Protein AF-A0A4V3SCG6-F1 (afdb_monomer)

Structure (mmCIF, N/CA/C/O backbone):
data_AF-A0A4V3SCG6-F1
#
_entry.id   AF-A0A4V3SCG6-F1
#
loop_
_atom_site.group_PDB
_atom_site.id
_atom_site.type_symbol
_atom_site.label_atom_id
_atom_site.label_alt_id
_atom_site.label_comp_id
_atom_site.label_asym_id
_atom_site.label_entity_id
_atom_site.label_seq_id
_atom_site.pdbx_PDB_ins_code
_atom_site.Cartn_x
_atom_site.Cartn_y
_atom_site.Cartn_z
_atom_site.occupancy
_atom_site.B_iso_or_equiv
_atom_site.auth_seq_id
_atom_site.auth_comp_id
_atom_site.auth_asym_id
_atom_site.auth_atom_id
_atom_site.pdbx_PDB_model_num
ATOM 1 N N . MET A 1 1 ? 18.754 35.462 -24.400 1.00 42.78 1 MET A N 1
ATOM 2 C CA . MET A 1 1 ? 20.100 34.929 -24.721 1.00 42.78 1 MET A CA 1
ATOM 3 C C . MET A 1 1 ? 20.208 34.762 -26.231 1.00 42.78 1 MET A C 1
ATOM 5 O O . MET A 1 1 ? 19.370 34.086 -26.807 1.00 42.78 1 MET A O 1
ATOM 9 N N . LYS A 1 2 ? 21.139 35.466 -26.889 1.00 31.20 2 LYS A N 1
ATOM 10 C CA . LYS A 1 2 ? 21.210 35.567 -28.360 1.00 31.20 2 LYS A CA 1
ATOM 11 C C . LYS A 1 2 ? 21.810 34.295 -28.985 1.00 31.20 2 LYS A C 1
ATOM 13 O O . LYS A 1 2 ? 22.764 33.732 -28.456 1.00 31.20 2 LYS A O 1
ATOM 18 N N . ILE A 1 3 ? 21.271 33.905 -30.144 1.00 41.22 3 ILE A N 1
ATOM 19 C CA . ILE A 1 3 ? 21.657 32.780 -31.030 1.00 41.22 3 ILE A CA 1
ATOM 20 C C . ILE A 1 3 ? 23.177 32.670 -31.280 1.00 41.22 3 ILE A C 1
ATOM 22 O O . ILE A 1 3 ? 23.696 31.589 -31.547 1.00 41.22 3 ILE A O 1
ATOM 26 N N . THR A 1 4 ? 23.921 33.763 -31.126 1.00 42.47 4 THR A N 1
ATOM 27 C CA . THR A 1 4 ? 25.385 33.809 -31.231 1.00 42.47 4 THR A CA 1
ATOM 28 C C . THR A 1 4 ? 26.119 32.948 -30.198 1.00 42.47 4 THR A C 1
ATOM 30 O O . THR A 1 4 ? 27.220 32.489 -30.484 1.00 42.47 4 THR A O 1
ATOM 33 N N . HIS A 1 5 ? 25.520 32.663 -29.036 1.00 36.62 5 HIS A N 1
ATOM 34 C CA . HIS A 1 5 ? 26.148 31.816 -28.013 1.00 36.62 5 HIS A CA 1
ATOM 35 C C . HIS A 1 5 ? 26.192 30.329 -28.415 1.00 36.62 5 HIS A C 1
ATOM 37 O O . HIS A 1 5 ? 27.130 29.622 -28.062 1.00 36.62 5 HIS A O 1
ATOM 43 N N . TRP A 1 6 ? 25.227 29.872 -29.221 1.00 40.94 6 TRP A N 1
ATOM 44 C CA . TRP A 1 6 ? 25.147 28.484 -29.692 1.00 40.94 6 TRP A CA 1
ATOM 45 C C . TRP A 1 6 ? 26.120 28.178 -30.837 1.00 40.94 6 TRP A C 1
ATOM 47 O O . TRP A 1 6 ? 26.636 27.065 -30.911 1.00 40.94 6 TRP A O 1
ATOM 57 N N . LYS A 1 7 ? 26.438 29.169 -31.684 1.00 41.06 7 LYS A N 1
ATOM 58 C CA . LYS A 1 7 ? 27.457 29.031 -32.743 1.00 41.06 7 LYS A CA 1
ATOM 59 C C . LYS A 1 7 ? 28.835 28.685 -32.172 1.00 41.06 7 LYS A C 1
ATOM 61 O O . LYS A 1 7 ? 29.443 27.712 -32.594 1.00 41.06 7 LYS A O 1
ATOM 66 N N . ASN A 1 8 ? 29.261 29.400 -31.129 1.00 40.56 8 ASN A N 1
ATOM 67 C CA . ASN A 1 8 ? 30.556 29.165 -30.481 1.00 40.56 8 ASN A CA 1
ATOM 68 C C . ASN A 1 8 ? 30.671 27.794 -29.793 1.00 40.56 8 ASN A C 1
ATOM 70 O O . ASN A 1 8 ? 31.780 27.302 -29.599 1.00 40.56 8 ASN A O 1
ATOM 74 N N . ILE A 1 9 ? 29.549 27.182 -29.401 1.00 50.88 9 ILE A N 1
ATOM 75 C CA . ILE A 1 9 ? 29.527 25.828 -28.827 1.00 50.88 9 ILE A CA 1
ATOM 76 C C . ILE A 1 9 ? 29.612 24.782 -29.946 1.00 50.88 9 ILE A C 1
ATOM 78 O O . ILE A 1 9 ? 30.381 23.830 -29.834 1.00 50.88 9 ILE A O 1
ATOM 82 N N . ALA A 1 10 ? 28.881 24.983 -31.046 1.00 46.78 10 ALA A N 1
ATOM 83 C CA . ALA A 1 10 ? 28.912 24.097 -32.208 1.00 46.78 10 ALA A CA 1
ATOM 84 C C . ALA A 1 10 ? 30.297 24.053 -32.879 1.00 46.78 10 ALA A C 1
ATOM 86 O O . ALA A 1 10 ? 30.794 22.970 -33.185 1.00 46.78 10 ALA A O 1
ATOM 87 N N . ASP A 1 11 ? 30.956 25.205 -33.023 1.00 44.97 11 ASP A N 1
ATOM 88 C CA . ASP A 1 11 ? 32.293 25.292 -33.626 1.00 44.97 11 ASP A CA 1
ATOM 89 C C . ASP A 1 11 ? 33.367 24.612 -32.756 1.00 44.97 11 ASP A C 1
ATOM 91 O O . ASP A 1 11 ? 34.306 24.012 -33.278 1.00 44.97 11 ASP A O 1
ATOM 95 N N . LYS A 1 12 ? 33.198 24.616 -31.424 1.00 47.75 12 LYS A N 1
ATOM 96 C CA . LYS A 1 12 ? 34.072 23.879 -30.492 1.00 47.75 12 LYS A CA 1
ATOM 97 C C . LYS A 1 12 ? 33.872 22.362 -30.543 1.00 47.75 12 LYS A C 1
ATOM 99 O O . LYS A 1 12 ? 34.827 21.630 -30.300 1.00 47.75 12 LYS A O 1
ATOM 104 N N . LEU A 1 13 ? 32.664 21.889 -30.855 1.00 46.25 13 LEU A N 1
ATOM 105 C CA . LEU A 1 13 ? 32.342 20.459 -30.945 1.00 46.25 13 LEU A CA 1
ATOM 106 C C . LEU A 1 13 ? 32.781 19.836 -32.281 1.00 46.25 13 LEU A C 1
ATOM 108 O O . LEU A 1 13 ? 33.181 18.676 -32.308 1.00 46.25 13 LEU A O 1
ATOM 112 N N . LEU A 1 14 ? 32.764 20.604 -33.377 1.00 43.88 14 LEU A N 1
ATOM 113 C CA . LEU A 1 14 ? 33.157 20.136 -34.716 1.00 43.88 14 LEU A CA 1
ATOM 114 C C . LEU A 1 14 ? 34.665 19.861 -34.868 1.00 43.88 14 LEU A C 1
ATOM 116 O O . LEU A 1 14 ? 35.051 19.057 -35.712 1.00 43.88 14 LEU A O 1
ATOM 120 N N . PHE A 1 15 ? 35.520 20.491 -34.058 1.00 43.00 15 PHE A N 1
ATOM 121 C CA . PHE A 1 15 ? 36.981 20.362 -34.166 1.00 43.00 15 PHE A CA 1
ATOM 122 C C . PHE A 1 15 ? 37.599 19.229 -33.327 1.00 43.00 15 PHE A C 1
ATOM 124 O O . PHE A 1 15 ? 38.814 19.047 -33.364 1.00 43.00 15 PHE A O 1
ATOM 131 N N . GLN A 1 16 ? 36.799 18.457 -32.581 1.00 40.38 16 GLN A N 1
ATOM 132 C CA . GLN A 1 16 ? 37.313 17.440 -31.650 1.00 40.38 16 GLN A CA 1
ATOM 133 C C . GLN A 1 16 ? 37.290 15.989 -32.166 1.00 40.38 16 GLN A C 1
ATOM 135 O O . GLN A 1 16 ? 37.729 15.101 -31.441 1.00 40.38 16 GLN A O 1
ATOM 140 N N . SER A 1 17 ? 36.846 15.712 -33.399 1.00 36.00 17 SER A N 1
ATOM 141 C CA . SER A 1 17 ? 36.874 14.350 -33.963 1.00 36.00 17 SER A CA 1
ATOM 142 C C . SER A 1 17 ? 37.884 14.223 -35.117 1.00 36.00 17 SER A C 1
ATOM 144 O O . SER A 1 17 ? 37.616 14.727 -36.213 1.00 36.00 17 SER A O 1
ATOM 146 N N . PRO A 1 18 ? 39.034 13.546 -34.935 1.00 34.66 18 PRO A N 1
ATOM 147 C CA . PRO A 1 18 ? 39.948 13.251 -36.029 1.00 34.66 18 PRO A CA 1
ATOM 148 C C . PRO A 1 18 ? 39.382 12.113 -36.881 1.00 34.66 18 PRO A C 1
ATOM 150 O O . PRO A 1 18 ? 39.170 11.003 -36.400 1.00 34.66 18 PRO A O 1
ATOM 153 N N . GLY A 1 19 ? 39.183 12.397 -38.165 1.00 41.16 19 GLY A N 1
ATOM 154 C CA . GLY A 1 19 ? 38.762 11.422 -39.165 1.00 41.16 19 GLY A CA 1
ATOM 155 C C . GLY A 1 19 ? 37.254 11.426 -39.364 1.00 41.16 19 GLY A C 1
ATOM 156 O O . GLY A 1 19 ? 36.514 11.047 -38.470 1.00 41.16 19 GLY A O 1
ATOM 157 N N . HIS A 1 20 ? 36.826 11.895 -40.536 1.00 40.59 20 HIS A N 1
ATOM 158 C CA . HIS A 1 20 ? 35.766 11.359 -41.404 1.00 40.59 20 HIS A CA 1
ATOM 159 C C . HIS A 1 20 ? 35.333 12.492 -42.349 1.00 40.59 20 HIS A C 1
ATOM 161 O O . HIS A 1 20 ? 34.666 13.448 -41.960 1.00 40.59 20 HIS A O 1
ATOM 167 N N . ARG A 1 21 ? 35.780 12.411 -43.612 1.00 33.66 21 ARG A N 1
ATOM 168 C CA . ARG A 1 21 ? 35.408 13.349 -44.681 1.00 33.66 21 ARG A CA 1
ATOM 169 C C . ARG A 1 21 ? 33.895 13.282 -44.910 1.00 33.66 21 ARG A C 1
ATOM 171 O O . ARG A 1 21 ? 33.375 12.235 -45.285 1.00 33.66 21 ARG A O 1
ATOM 178 N N . ALA A 1 22 ? 33.212 14.405 -44.711 1.00 36.59 22 ALA A N 1
ATOM 179 C CA . ALA A 1 22 ? 31.801 14.559 -45.033 1.00 36.59 22 ALA A CA 1
ATOM 180 C C . ALA A 1 22 ? 31.580 14.474 -46.553 1.00 36.59 22 ALA A C 1
ATOM 182 O O . ALA A 1 22 ? 32.209 15.197 -47.327 1.00 36.59 22 ALA A O 1
ATOM 183 N N . TRP A 1 23 ? 30.661 13.604 -46.974 1.00 31.17 23 TRP A N 1
ATOM 184 C CA . TRP A 1 23 ? 30.076 13.633 -48.312 1.00 31.17 23 TRP A CA 1
ATOM 185 C C . TRP A 1 23 ? 29.238 14.910 -48.450 1.00 31.17 23 TRP A C 1
ATOM 187 O O . TRP A 1 23 ? 28.151 15.024 -47.884 1.00 31.17 23 TRP A O 1
ATOM 197 N N . LEU A 1 24 ? 29.763 15.889 -49.184 1.00 33.62 24 LEU A N 1
ATOM 198 C CA . LEU A 1 24 ? 29.051 17.110 -49.547 1.00 33.62 24 LEU A CA 1
ATOM 199 C C . LEU A 1 24 ? 28.049 16.786 -50.662 1.00 33.62 24 LEU A C 1
ATOM 201 O O . LEU A 1 24 ? 28.405 16.794 -51.837 1.00 33.62 24 LEU A O 1
ATOM 205 N N . SER A 1 25 ? 26.795 16.506 -50.300 1.00 31.38 25 SER A N 1
ATOM 206 C CA . SER A 1 25 ? 25.685 16.607 -51.252 1.00 31.38 25 SER A CA 1
ATOM 207 C C . SER A 1 25 ? 25.005 17.967 -51.103 1.00 31.38 25 SER A C 1
ATOM 209 O O . SER A 1 25 ? 24.716 18.454 -50.010 1.00 31.38 25 SER A O 1
ATOM 211 N N . ASN A 1 26 ? 24.854 18.614 -52.248 1.00 40.59 26 ASN A N 1
ATOM 212 C CA . ASN A 1 26 ? 24.519 20.010 -52.436 1.00 40.59 26 ASN A CA 1
ATOM 213 C C . ASN A 1 26 ? 23.014 20.237 -52.214 1.00 40.59 26 ASN A C 1
ATOM 215 O O . ASN A 1 26 ? 22.231 19.948 -53.110 1.00 40.59 26 ASN A O 1
ATOM 219 N N . THR A 1 27 ? 22.586 20.758 -51.059 1.00 35.59 27 THR A N 1
ATOM 220 C CA . THR A 1 27 ? 21.260 21.390 -50.922 1.00 35.59 27 THR A CA 1
ATOM 221 C C . THR A 1 27 ? 21.274 22.543 -49.918 1.00 35.59 27 THR A C 1
ATOM 223 O O . THR A 1 27 ? 21.941 22.519 -48.886 1.00 35.59 27 THR A O 1
ATOM 226 N N . ARG A 1 28 ? 20.545 23.598 -50.294 1.00 40.84 28 ARG A N 1
ATOM 227 C CA . ARG A 1 28 ? 20.356 24.863 -49.579 1.00 40.84 28 ARG A CA 1
ATOM 228 C C . ARG A 1 28 ? 19.917 24.644 -48.125 1.00 40.84 28 ARG A C 1
ATOM 230 O O . ARG A 1 28 ? 19.065 23.804 -47.860 1.00 40.84 28 ARG A O 1
ATOM 237 N N . ASN A 1 29 ? 20.408 25.527 -47.252 1.00 37.78 29 ASN A N 1
ATOM 238 C CA . ASN A 1 29 ? 20.045 25.739 -45.841 1.00 37.78 29 ASN A CA 1
ATOM 239 C C . ASN A 1 29 ? 20.910 24.965 -44.831 1.00 37.78 29 ASN A C 1
ATOM 241 O O . ASN A 1 29 ? 20.660 23.808 -44.510 1.00 37.78 29 ASN A O 1
ATOM 245 N N . GLY A 1 30 ? 21.876 25.669 -44.225 1.00 41.50 30 GLY A N 1
ATOM 246 C CA . GLY A 1 30 ? 22.737 25.211 -43.119 1.00 41.50 30 GLY A CA 1
ATOM 247 C C . GLY A 1 30 ? 22.022 24.871 -41.797 1.00 41.50 30 GLY A C 1
ATOM 248 O O . GLY A 1 30 ? 22.640 24.911 -40.740 1.00 41.50 30 GLY A O 1
ATOM 249 N N . VAL A 1 31 ? 20.732 24.534 -41.848 1.00 44.16 31 VAL A N 1
ATOM 250 C CA . VAL A 1 31 ? 19.913 24.038 -40.730 1.00 44.16 31 VAL A CA 1
ATOM 251 C C . VAL A 1 31 ? 19.930 22.496 -40.680 1.00 44.16 31 VAL A C 1
ATOM 253 O O . VAL A 1 31 ? 19.769 21.904 -39.614 1.00 44.16 31 VAL A O 1
ATOM 256 N N . THR A 1 32 ? 20.213 21.827 -41.803 1.00 41.19 32 THR A N 1
ATOM 257 C CA . THR A 1 32 ? 20.157 20.355 -41.929 1.00 41.19 32 THR A CA 1
ATOM 258 C C . THR A 1 32 ? 21.410 19.638 -41.397 1.00 41.19 32 THR A C 1
ATOM 260 O O . THR A 1 32 ? 21.345 18.489 -40.973 1.00 41.19 32 THR A O 1
ATOM 263 N N . VAL A 1 33 ? 22.573 20.302 -41.369 1.00 45.28 33 VAL A N 1
ATOM 264 C CA . VAL A 1 33 ? 23.840 19.665 -40.946 1.00 45.28 33 VAL A CA 1
ATOM 265 C C . VAL A 1 33 ? 23.962 19.605 -39.418 1.00 45.28 33 VAL A C 1
ATOM 267 O O . VAL A 1 33 ? 24.342 18.570 -38.871 1.00 45.28 33 VAL A O 1
ATOM 270 N N . LEU A 1 34 ? 23.554 20.669 -38.717 1.00 41.88 34 LEU A N 1
ATOM 271 C CA . LEU A 1 34 ? 23.581 20.752 -37.249 1.00 41.88 34 LEU A CA 1
ATOM 272 C C . LEU A 1 34 ? 22.640 19.742 -36.577 1.00 41.88 34 LEU A C 1
ATOM 274 O O . LEU A 1 34 ? 22.974 19.198 -35.529 1.00 41.88 34 LEU A O 1
ATOM 278 N N . THR A 1 35 ? 21.499 19.440 -37.197 1.00 47.28 35 THR A N 1
ATOM 279 C CA . THR A 1 35 ? 20.567 18.420 -36.701 1.00 47.28 35 THR A CA 1
ATOM 280 C C . THR A 1 35 ? 21.149 17.012 -36.824 1.00 47.28 35 THR A C 1
ATOM 282 O O . THR A 1 35 ? 21.017 16.238 -35.884 1.00 47.28 35 THR A O 1
ATOM 285 N N . SER A 1 36 ? 21.867 16.696 -37.909 1.00 47.22 36 SER A N 1
ATOM 286 C CA . SER A 1 36 ? 22.427 15.353 -38.147 1.00 47.22 36 SER A CA 1
ATOM 287 C C . SER A 1 36 ? 23.600 14.967 -37.229 1.00 47.22 36 SER A C 1
ATOM 289 O O . SER A 1 36 ? 23.664 13.826 -36.774 1.00 47.22 36 SER A O 1
ATOM 291 N N . VAL A 1 37 ? 24.507 15.900 -36.912 1.00 51.28 37 VAL A N 1
ATOM 292 C CA . VAL A 1 37 ? 25.695 15.634 -36.070 1.00 51.28 37 VAL A CA 1
ATOM 293 C C . VAL A 1 37 ? 25.318 15.542 -34.592 1.00 51.28 37 VAL A C 1
ATOM 295 O O . VAL A 1 37 ? 25.793 14.652 -33.890 1.00 51.28 37 VAL A O 1
ATOM 298 N N . VAL A 1 38 ? 24.407 16.407 -34.131 1.00 51.47 38 VAL A N 1
ATOM 299 C CA . VAL A 1 38 ? 23.846 16.329 -32.777 1.00 51.47 38 VAL A CA 1
ATOM 300 C C . VAL A 1 38 ? 23.065 15.021 -32.621 1.00 51.47 38 VAL A C 1
ATOM 302 O O . VAL A 1 38 ? 23.336 14.274 -31.687 1.00 51.47 38 VAL A O 1
ATOM 305 N N . PHE A 1 39 ? 22.197 14.653 -33.572 1.00 49.59 39 PHE A N 1
ATOM 306 C CA . PHE A 1 39 ? 21.496 13.363 -33.508 1.00 49.59 39 PHE A CA 1
ATOM 307 C C . PHE A 1 39 ? 22.448 12.164 -33.457 1.00 49.59 39 PHE A C 1
ATOM 309 O O . PHE A 1 39 ? 22.188 11.244 -32.691 1.00 49.59 39 PHE A O 1
ATOM 316 N N . ARG A 1 40 ? 23.551 12.160 -34.221 1.00 48.09 40 ARG A N 1
ATOM 317 C CA . ARG A 1 40 ? 24.511 11.040 -34.220 1.00 48.09 40 ARG A CA 1
ATOM 318 C C . ARG A 1 40 ? 25.333 10.949 -32.938 1.00 48.09 40 ARG A C 1
ATOM 320 O O . ARG A 1 40 ? 25.451 9.864 -32.388 1.00 48.09 40 ARG A O 1
ATOM 327 N N . TYR A 1 41 ? 25.830 12.072 -32.418 1.00 51.34 41 TYR A N 1
ATOM 328 C CA . TYR A 1 41 ? 26.578 12.088 -31.156 1.00 51.34 41 TYR A CA 1
ATOM 329 C C . TYR A 1 41 ? 25.710 11.657 -29.964 1.00 51.34 41 TYR A C 1
ATOM 331 O O . TYR A 1 41 ? 26.159 10.895 -29.108 1.00 51.34 41 TYR A O 1
ATOM 339 N N . PHE A 1 42 ? 24.449 12.104 -29.926 1.00 50.47 42 PHE A N 1
ATOM 340 C CA . PHE A 1 42 ? 23.494 11.641 -28.921 1.00 50.47 42 PHE A CA 1
ATOM 341 C C . PHE A 1 42 ? 23.105 10.175 -29.155 1.00 50.47 42 PHE A C 1
ATOM 343 O O . PHE A 1 42 ? 23.128 9.415 -28.197 1.00 50.47 42 PHE A O 1
ATOM 350 N N . SER A 1 43 ? 22.862 9.745 -30.399 1.00 56.78 43 SER A N 1
ATOM 351 C CA . SER A 1 43 ? 22.546 8.349 -30.749 1.00 56.78 43 SER A CA 1
ATOM 352 C C . SER A 1 43 ? 23.639 7.378 -30.296 1.00 56.78 43 SER A C 1
ATOM 354 O O . SER A 1 43 ? 23.335 6.415 -29.598 1.00 56.78 43 SER A O 1
ATOM 356 N N . ASP A 1 44 ? 24.908 7.647 -30.611 1.00 55.22 44 ASP A N 1
ATOM 357 C CA . ASP A 1 44 ? 26.012 6.729 -30.301 1.00 55.22 44 ASP A CA 1
ATOM 358 C C . ASP A 1 44 ? 26.269 6.609 -28.790 1.00 55.22 44 ASP A C 1
ATOM 360 O O . ASP A 1 44 ? 26.583 5.523 -28.306 1.00 55.22 44 ASP A O 1
ATOM 364 N N . LYS A 1 45 ? 26.073 7.686 -28.014 1.00 57.44 45 LYS A N 1
ATOM 365 C CA . LYS A 1 45 ? 26.169 7.632 -26.543 1.00 57.44 45 LYS A CA 1
ATOM 366 C C . LYS A 1 45 ? 24.920 7.067 -25.862 1.00 57.44 45 LYS A C 1
ATOM 368 O O . LYS A 1 45 ? 25.049 6.447 -24.814 1.00 57.44 45 LYS A O 1
ATOM 373 N N . THR A 1 46 ? 23.727 7.236 -26.436 1.00 62.38 46 THR A N 1
ATOM 374 C CA . THR A 1 46 ? 22.480 6.658 -25.887 1.00 62.38 46 THR A CA 1
ATOM 375 C C . THR A 1 46 ? 22.322 5.160 -26.140 1.00 62.38 46 THR A C 1
ATOM 377 O O . THR A 1 46 ? 21.470 4.534 -25.518 1.00 62.38 46 THR A O 1
ATOM 380 N N . MET A 1 47 ? 23.123 4.585 -27.042 1.00 69.75 47 MET A N 1
ATOM 381 C CA . MET A 1 47 ? 23.080 3.161 -27.395 1.00 69.75 47 MET A CA 1
ATOM 382 C C . MET A 1 47 ? 24.153 2.329 -26.674 1.00 69.75 47 MET A C 1
ATOM 384 O O . MET A 1 47 ? 24.239 1.123 -26.897 1.00 69.75 47 MET A O 1
ATOM 388 N N . MET A 1 48 ? 24.971 2.952 -25.817 1.00 84.69 48 MET A N 1
ATOM 389 C CA . MET A 1 48 ? 25.920 2.240 -24.959 1.00 84.69 48 MET A CA 1
ATOM 390 C C . MET A 1 48 ? 25.166 1.468 -23.874 1.00 84.69 48 MET A C 1
ATOM 392 O O . MET A 1 48 ? 24.212 1.978 -23.286 1.00 84.69 48 MET A O 1
ATOM 396 N N . ASP A 1 49 ? 25.600 0.239 -23.594 1.00 90.62 49 ASP A N 1
ATOM 397 C CA . ASP A 1 49 ? 25.108 -0.489 -22.426 1.00 90.62 49 ASP A CA 1
ATOM 398 C C . ASP A 1 49 ? 25.702 0.081 -21.126 1.00 90.62 49 ASP A C 1
ATOM 400 O O . ASP A 1 49 ? 26.655 0.866 -21.137 1.00 90.62 49 ASP A O 1
ATOM 404 N N . LEU A 1 50 ? 25.138 -0.342 -19.992 1.00 91.25 50 LEU A N 1
ATOM 405 C CA . LEU A 1 50 ? 25.549 0.148 -18.679 1.00 91.25 50 LEU A CA 1
ATOM 406 C C . LEU A 1 50 ? 27.024 -0.150 -18.370 1.00 91.25 50 LEU A C 1
ATOM 408 O O . LEU A 1 50 ? 27.685 0.669 -17.744 1.00 91.25 50 LEU A O 1
ATOM 412 N N . ALA A 1 51 ? 27.550 -1.292 -18.820 1.00 94.12 51 ALA A N 1
ATOM 413 C CA . ALA A 1 51 ? 28.929 -1.689 -18.549 1.00 94.12 51 ALA A CA 1
ATOM 414 C C . ALA A 1 51 ? 29.938 -0.751 -19.225 1.00 94.12 51 ALA A C 1
ATOM 416 O O . ALA A 1 51 ? 30.987 -0.466 -18.651 1.00 94.12 51 ALA A O 1
ATOM 417 N N . HIS A 1 52 ? 29.614 -0.255 -20.420 1.00 92.81 52 HIS A N 1
ATOM 418 C CA . HIS A 1 52 ? 30.441 0.717 -21.129 1.00 92.81 52 HIS A CA 1
ATOM 419 C C . HIS A 1 52 ? 30.188 2.153 -20.660 1.00 92.81 52 HIS A C 1
ATOM 421 O O . HIS A 1 52 ? 31.134 2.935 -20.574 1.00 92.81 52 HIS A O 1
ATOM 427 N N . SER A 1 53 ? 28.932 2.523 -20.377 1.00 93.56 53 SER A N 1
ATOM 428 C CA . SER A 1 53 ? 28.589 3.898 -19.999 1.00 93.56 53 SER A CA 1
ATOM 429 C C . SER A 1 53 ? 28.970 4.241 -18.558 1.00 93.56 53 SER A C 1
ATOM 431 O O . SER A 1 53 ? 29.355 5.377 -18.292 1.00 93.56 53 SER A O 1
ATOM 433 N N . ASP A 1 54 ? 28.822 3.283 -17.638 1.00 95.38 54 ASP A N 1
ATOM 434 C CA . ASP A 1 54 ? 29.065 3.434 -16.199 1.00 95.38 54 ASP A CA 1
ATOM 435 C C . ASP A 1 54 ? 29.540 2.092 -15.582 1.00 95.38 54 ASP A C 1
ATOM 437 O O . ASP A 1 54 ? 28.764 1.354 -14.956 1.00 95.38 54 ASP A O 1
ATOM 441 N N . PRO A 1 55 ? 30.821 1.724 -15.788 1.00 96.31 55 PRO A N 1
ATOM 442 C CA . PRO A 1 55 ? 31.375 0.463 -15.293 1.00 96.31 55 PRO A CA 1
ATOM 443 C C . PRO A 1 55 ? 31.380 0.362 -13.761 1.00 96.31 55 PRO A C 1
ATOM 445 O O . PRO A 1 55 ? 31.280 -0.745 -13.227 1.00 96.31 55 PRO A O 1
ATOM 448 N N . GLU A 1 56 ? 31.469 1.488 -13.045 1.00 98.19 56 GLU A N 1
ATOM 449 C CA . GLU A 1 56 ? 31.411 1.518 -11.579 1.00 98.19 56 GLU A CA 1
ATOM 450 C C . GLU A 1 56 ? 30.020 1.100 -11.087 1.00 98.19 56 GLU A C 1
ATOM 452 O O . GLU A 1 56 ? 29.897 0.208 -10.240 1.00 98.19 56 GLU A O 1
ATOM 457 N N . LEU A 1 57 ? 28.960 1.661 -11.677 1.00 97.06 57 LEU A N 1
ATOM 458 C CA . LEU A 1 57 ? 27.589 1.257 -11.377 1.00 97.06 57 LEU A CA 1
ATOM 459 C C . LEU A 1 57 ? 27.326 -0.200 -11.776 1.00 97.06 57 LEU A C 1
ATOM 461 O O . LEU A 1 57 ? 26.703 -0.945 -11.015 1.00 97.06 57 LEU A O 1
ATOM 465 N N . MET A 1 58 ? 27.844 -0.649 -12.924 1.00 97.50 58 MET A N 1
ATOM 466 C CA . MET A 1 58 ? 27.717 -2.049 -13.336 1.00 97.50 58 MET A CA 1
ATOM 467 C C . MET A 1 58 ? 28.380 -3.008 -12.331 1.00 97.50 58 MET A C 1
ATOM 469 O O . MET A 1 58 ? 27.814 -4.059 -12.010 1.00 97.50 58 MET A O 1
ATOM 473 N N . ALA A 1 59 ? 29.545 -2.644 -11.785 1.00 98.38 59 ALA A N 1
ATOM 474 C CA . ALA A 1 59 ? 30.219 -3.425 -10.750 1.00 98.38 59 ALA A CA 1
ATOM 475 C C . ALA A 1 59 ? 29.367 -3.538 -9.472 1.00 98.38 59 ALA A C 1
ATOM 477 O O . ALA A 1 59 ? 29.241 -4.633 -8.915 1.00 98.38 59 ALA A O 1
ATOM 478 N N . LEU A 1 60 ? 28.705 -2.453 -9.052 1.00 98.62 60 LEU A N 1
ATOM 479 C CA . LEU A 1 60 ? 27.763 -2.475 -7.927 1.00 98.62 60 LEU A CA 1
ATOM 480 C C . LEU A 1 60 ? 26.538 -3.359 -8.212 1.00 98.62 60 LEU A C 1
ATOM 482 O O . LEU A 1 60 ? 26.138 -4.144 -7.351 1.00 98.62 60 LEU A O 1
ATOM 486 N N . CYS A 1 61 ? 25.973 -3.306 -9.423 1.00 97.44 61 CYS A N 1
ATOM 487 C CA . CYS A 1 61 ? 24.877 -4.196 -9.821 1.00 97.44 61 CYS A CA 1
ATOM 488 C C . CYS A 1 61 ? 25.282 -5.677 -9.744 1.00 97.44 61 CYS A C 1
ATOM 490 O O . CYS A 1 61 ? 24.503 -6.517 -9.282 1.00 97.44 61 CYS A O 1
ATOM 492 N N . HIS A 1 62 ? 26.503 -6.013 -10.168 1.00 98.19 62 HIS A N 1
ATOM 493 C CA . HIS A 1 62 ? 27.037 -7.367 -10.038 1.00 98.19 62 HIS A CA 1
ATOM 494 C C . HIS A 1 62 ? 27.236 -7.778 -8.577 1.00 98.19 62 HIS A C 1
ATOM 496 O O . HIS A 1 62 ? 26.867 -8.899 -8.217 1.00 98.19 62 HIS A O 1
ATOM 502 N N . ALA A 1 63 ? 27.777 -6.889 -7.743 1.00 98.62 63 ALA A N 1
ATOM 503 C CA . ALA A 1 63 ? 27.973 -7.144 -6.321 1.00 98.62 63 ALA A CA 1
ATOM 504 C C . ALA A 1 63 ? 26.640 -7.408 -5.600 1.00 98.62 63 ALA A C 1
ATOM 506 O O . ALA A 1 63 ? 26.525 -8.410 -4.894 1.00 98.62 63 ALA A O 1
ATOM 507 N N . GLU A 1 64 ? 25.604 -6.596 -5.844 1.00 98.56 64 GLU A N 1
ATOM 508 C CA . GLU A 1 64 ? 24.276 -6.802 -5.245 1.00 98.56 64 GLU A CA 1
ATOM 509 C C . GLU A 1 64 ? 23.631 -8.111 -5.714 1.00 98.56 64 GLU A C 1
ATOM 511 O O . GLU A 1 64 ? 23.083 -8.865 -4.909 1.00 98.56 64 GLU A O 1
ATOM 516 N N . LYS A 1 65 ? 23.764 -8.456 -7.001 1.00 97.88 65 LYS A N 1
ATOM 517 C CA . LYS A 1 65 ? 23.290 -9.751 -7.510 1.00 97.88 65 LYS A CA 1
ATOM 518 C C . LYS A 1 65 ? 23.972 -10.926 -6.801 1.00 97.88 65 LYS A C 1
ATOM 520 O O . LYS A 1 65 ? 23.317 -11.920 -6.499 1.00 97.88 65 LYS A O 1
ATOM 525 N N . GLN A 1 66 ? 25.279 -10.837 -6.544 1.00 98.44 66 GLN A N 1
ATOM 526 C CA . GLN A 1 66 ? 26.009 -11.875 -5.809 1.00 98.44 66 GLN A CA 1
ATOM 527 C C . GLN A 1 66 ? 25.606 -11.932 -4.334 1.00 98.44 66 GLN A C 1
ATOM 529 O O . GLN A 1 66 ? 25.492 -13.031 -3.795 1.00 98.44 66 GLN A O 1
ATOM 534 N N . ARG A 1 67 ? 25.356 -10.780 -3.699 1.00 98.50 67 ARG A N 1
ATOM 535 C CA . ARG A 1 67 ? 24.858 -10.700 -2.320 1.00 98.50 67 ARG A CA 1
ATOM 536 C C . ARG A 1 67 ? 23.532 -11.452 -2.179 1.00 98.50 67 ARG A C 1
ATOM 538 O O . ARG A 1 67 ? 23.440 -12.340 -1.340 1.00 98.50 67 ARG A O 1
ATOM 545 N N . GLN A 1 68 ? 22.569 -11.166 -3.056 1.00 98.12 68 GLN A N 1
ATOM 546 C CA . GLN A 1 68 ? 21.267 -11.844 -3.089 1.00 98.12 68 GLN A CA 1
ATOM 547 C C . GLN A 1 68 ? 21.391 -13.344 -3.379 1.00 98.12 68 GLN A C 1
ATOM 549 O O . GLN A 1 68 ? 20.710 -14.149 -2.760 1.00 98.12 68 GLN A O 1
ATOM 554 N N . PHE A 1 69 ? 22.272 -13.739 -4.304 1.00 97.19 69 PHE A N 1
ATOM 555 C CA . PHE A 1 69 ? 22.456 -15.150 -4.664 1.00 97.19 69 PHE A CA 1
ATOM 556 C C . PHE A 1 69 ? 23.035 -15.999 -3.521 1.00 97.19 69 PHE A C 1
ATOM 558 O O . PHE A 1 69 ? 22.780 -17.197 -3.455 1.00 97.19 69 PHE A O 1
ATOM 565 N N . ARG A 1 70 ? 23.846 -15.397 -2.644 1.00 97.50 70 ARG A N 1
ATOM 566 C CA . ARG A 1 70 ? 24.542 -16.100 -1.553 1.00 97.50 70 ARG A CA 1
ATOM 567 C C . ARG A 1 70 ? 23.865 -15.930 -0.190 1.00 97.50 70 ARG A C 1
ATOM 569 O O . ARG A 1 70 ? 24.287 -16.576 0.765 1.00 97.50 70 ARG A O 1
ATOM 576 N N . GLY A 1 71 ? 22.886 -15.033 -0.082 1.00 97.06 71 GLY A N 1
ATOM 577 C CA . GLY A 1 71 ? 22.205 -14.689 1.162 1.00 97.06 71 GLY A CA 1
ATOM 578 C C . GLY A 1 71 ? 20.928 -15.496 1.389 1.00 97.06 71 GLY A C 1
ATOM 579 O O . GLY A 1 71 ? 20.228 -15.853 0.446 1.00 97.06 71 GLY A O 1
ATOM 580 N N . LEU A 1 72 ? 20.605 -15.743 2.660 1.00 97.81 72 LEU A N 1
ATOM 581 C CA . LEU A 1 72 ? 19.278 -16.199 3.075 1.00 97.81 72 LEU A CA 1
ATOM 582 C C . LEU A 1 72 ? 18.420 -14.972 3.402 1.00 97.81 72 LEU A C 1
ATOM 584 O O . LEU A 1 72 ? 18.549 -14.384 4.477 1.00 97.81 72 LEU A O 1
ATOM 58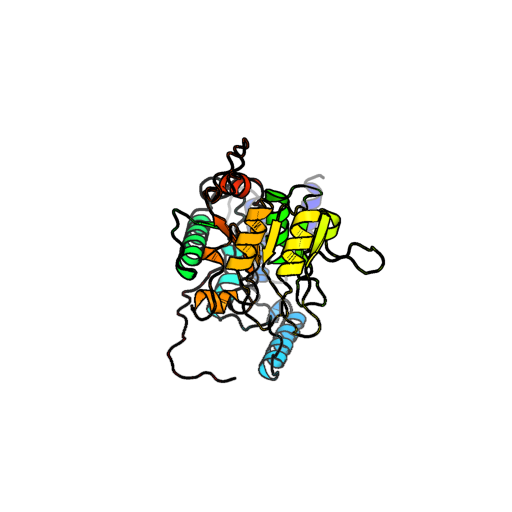8 N N . GLU A 1 73 ? 17.563 -14.571 2.465 1.00 97.31 73 GLU A N 1
ATOM 589 C CA . GLU A 1 73 ? 16.717 -13.382 2.613 1.00 97.31 73 GLU A CA 1
ATOM 590 C C . GLU A 1 73 ? 15.461 -13.683 3.438 1.00 97.31 73 GLU A C 1
ATOM 592 O O . GLU A 1 73 ? 14.450 -14.155 2.924 1.00 97.31 73 GLU A O 1
ATOM 597 N N . LEU A 1 74 ? 15.526 -13.391 4.740 1.00 97.94 74 LEU A N 1
ATOM 598 C CA . LEU A 1 74 ? 14.436 -13.633 5.700 1.00 97.94 74 LEU A CA 1
ATOM 599 C C . LEU A 1 74 ? 13.623 -12.371 6.040 1.00 97.94 74 LEU A C 1
ATOM 601 O O . LEU A 1 74 ? 12.800 -12.374 6.959 1.00 97.94 74 LEU A O 1
ATOM 605 N N . ILE A 1 75 ? 13.835 -11.272 5.313 1.00 98.31 75 ILE A N 1
ATOM 606 C CA . ILE A 1 75 ? 13.068 -10.037 5.491 1.00 98.31 75 ILE A CA 1
ATOM 607 C C . ILE A 1 75 ? 11.678 -10.227 4.869 1.00 98.31 75 ILE A C 1
ATOM 609 O O . ILE A 1 75 ? 11.524 -10.261 3.653 1.00 98.31 75 ILE A O 1
ATOM 613 N N . ALA A 1 76 ? 10.634 -10.283 5.703 1.00 97.62 76 ALA A N 1
ATOM 614 C CA . ALA A 1 76 ? 9.260 -10.611 5.290 1.00 97.62 76 ALA A CA 1
ATOM 615 C C . ALA A 1 76 ? 8.630 -9.672 4.234 1.00 97.62 76 ALA A C 1
ATOM 617 O O . ALA A 1 76 ? 7.573 -9.973 3.676 1.00 97.62 76 ALA A O 1
ATOM 618 N N . SER A 1 77 ? 9.219 -8.499 3.997 1.00 97.56 77 SER A N 1
ATOM 619 C CA . SER A 1 77 ? 8.760 -7.523 3.004 1.00 97.56 77 SER A CA 1
ATOM 620 C C . SER A 1 77 ? 9.514 -7.592 1.673 1.00 97.56 77 SER A C 1
ATOM 622 O O . SER A 1 77 ? 9.124 -6.895 0.731 1.00 97.56 77 SER A O 1
ATOM 624 N N . GLU A 1 78 ? 10.561 -8.407 1.573 1.00 97.56 78 GLU A N 1
ATOM 625 C CA . GLU A 1 78 ? 11.364 -8.557 0.364 1.00 97.56 78 GLU A CA 1
ATOM 626 C C . GLU A 1 78 ? 10.939 -9.774 -0.458 1.00 97.56 78 GLU A C 1
ATOM 628 O O . GLU A 1 78 ? 10.327 -10.718 0.039 1.00 97.56 78 GLU A O 1
ATOM 633 N N . ASN A 1 79 ? 11.189 -9.698 -1.766 1.00 96.94 79 ASN A N 1
ATOM 634 C CA . ASN A 1 79 ? 10.910 -10.770 -2.712 1.00 96.94 79 ASN A CA 1
ATOM 635 C C . ASN A 1 79 ? 11.680 -10.538 -4.021 1.00 96.94 79 ASN A C 1
ATOM 637 O O . ASN A 1 79 ? 12.080 -9.412 -4.331 1.00 96.94 79 ASN A O 1
ATOM 641 N N . PHE A 1 80 ? 11.814 -11.584 -4.834 1.00 96.00 80 PHE A N 1
ATOM 642 C CA . PHE A 1 80 ? 12.472 -11.526 -6.136 1.00 96.00 80 PHE A CA 1
ATOM 643 C C . PHE A 1 80 ? 11.443 -11.396 -7.262 1.00 96.00 80 PHE A C 1
ATOM 645 O O . PHE A 1 80 ? 10.684 -12.322 -7.554 1.00 96.00 80 PHE A O 1
ATOM 652 N N . ALA A 1 81 ? 11.417 -10.235 -7.919 1.00 90.31 81 ALA A N 1
ATOM 653 C CA . ALA A 1 81 ? 10.557 -10.010 -9.076 1.00 90.31 81 ALA A CA 1
ATOM 654 C C . ALA A 1 81 ? 10.965 -10.906 -10.259 1.00 90.31 81 ALA A C 1
ATOM 656 O O . ALA A 1 81 ? 12.145 -11.165 -10.497 1.00 90.31 81 ALA A O 1
ATOM 657 N N . SER A 1 82 ? 9.980 -11.349 -11.044 1.00 90.31 82 SER A N 1
ATOM 658 C CA . SER A 1 82 ? 10.257 -12.166 -12.230 1.00 90.31 82 SER A CA 1
ATOM 659 C C . SER A 1 82 ? 11.007 -11.378 -13.308 1.00 90.31 82 SER A C 1
ATOM 661 O O . SER A 1 82 ? 10.843 -10.163 -13.455 1.00 90.31 82 SER A O 1
ATOM 663 N N . ARG A 1 83 ? 11.768 -12.086 -14.151 1.00 91.12 83 ARG A N 1
ATOM 664 C CA . ARG A 1 83 ? 12.446 -11.486 -15.312 1.00 91.12 83 ARG A CA 1
ATOM 665 C C . ARG A 1 83 ? 11.481 -10.710 -16.218 1.00 91.12 83 ARG A C 1
ATOM 667 O O . ARG A 1 83 ? 11.844 -9.639 -16.691 1.00 91.12 83 ARG A O 1
ATOM 674 N N . ALA A 1 84 ? 10.263 -11.215 -16.419 1.00 85.81 84 ALA A N 1
ATOM 675 C CA . ALA A 1 84 ? 9.245 -10.551 -17.234 1.00 85.81 84 ALA A CA 1
ATOM 676 C C . ALA A 1 84 ? 8.829 -9.187 -16.652 1.00 85.81 84 ALA A C 1
ATOM 678 O O . ALA A 1 84 ? 8.702 -8.211 -17.391 1.00 85.81 84 ALA A O 1
ATOM 679 N N . VAL A 1 85 ? 8.678 -9.095 -15.324 1.00 85.94 85 VAL A N 1
ATOM 680 C CA . VAL A 1 85 ? 8.403 -7.822 -14.633 1.00 85.94 85 VAL A CA 1
ATOM 681 C C . VAL A 1 85 ? 9.560 -6.841 -14.836 1.00 85.94 85 VAL A C 1
ATOM 683 O O . VAL A 1 85 ? 9.332 -5.685 -15.193 1.00 85.94 85 VAL A O 1
ATOM 686 N N . LEU A 1 86 ? 10.804 -7.301 -14.680 1.00 86.44 86 LEU A N 1
ATOM 687 C CA . LEU A 1 86 ? 11.993 -6.463 -14.876 1.00 86.44 86 LEU A CA 1
ATOM 688 C C . LEU A 1 86 ? 12.127 -5.969 -16.328 1.00 86.44 86 LEU A C 1
ATOM 690 O O . LEU A 1 86 ? 12.446 -4.804 -16.553 1.00 86.44 86 LEU A O 1
ATOM 694 N N . GLN A 1 87 ? 11.815 -6.810 -17.318 1.00 85.69 87 GLN A N 1
ATOM 695 C CA . GLN A 1 87 ? 11.802 -6.417 -18.734 1.00 85.69 87 GLN A CA 1
ATOM 696 C C . GLN A 1 87 ? 10.759 -5.327 -19.023 1.00 85.69 87 GLN A C 1
ATOM 698 O O . GLN A 1 87 ? 11.040 -4.382 -19.760 1.00 85.69 87 GLN A O 1
ATOM 703 N N . ALA A 1 88 ? 9.573 -5.409 -18.414 1.00 84.81 88 ALA A N 1
ATOM 704 C CA . ALA A 1 88 ? 8.545 -4.381 -18.563 1.00 84.81 88 ALA A CA 1
ATOM 705 C C . ALA A 1 88 ? 8.957 -3.034 -17.930 1.00 84.81 88 ALA A C 1
ATOM 707 O O . ALA A 1 88 ? 8.664 -1.966 -18.488 1.00 84.81 88 ALA A O 1
ATOM 708 N N . LEU A 1 89 ? 9.664 -3.067 -16.792 1.00 83.00 89 LEU A N 1
ATOM 709 C CA . LEU A 1 89 ? 10.156 -1.879 -16.075 1.00 83.00 89 LEU A CA 1
ATOM 710 C C . LEU A 1 89 ? 11.131 -1.017 -16.880 1.00 83.00 89 LEU A C 1
ATOM 712 O O . LEU A 1 89 ? 11.096 0.205 -16.742 1.00 83.00 89 LEU A O 1
ATOM 716 N N . SER A 1 90 ? 11.913 -1.620 -17.769 1.00 82.38 90 SER A N 1
ATOM 717 C CA . SER A 1 90 ? 12.897 -0.905 -18.597 1.00 82.38 90 SER A CA 1
ATOM 718 C C . SER A 1 90 ? 12.507 -0.824 -20.078 1.00 82.38 90 SER A C 1
ATOM 720 O O . SER A 1 90 ? 13.350 -0.590 -20.935 1.00 82.38 90 SER A O 1
ATOM 722 N N . SER A 1 91 ? 11.225 -1.020 -20.396 1.00 83.81 91 SER A N 1
ATOM 723 C CA . SER A 1 91 ? 10.697 -0.864 -21.759 1.00 83.81 91 SER A CA 1
ATOM 724 C C . SER A 1 91 ? 10.476 0.605 -22.155 1.00 83.81 91 SER A C 1
ATOM 726 O O . SER A 1 91 ? 10.499 1.511 -21.314 1.00 83.81 91 SER A O 1
ATOM 728 N N . SER A 1 92 ? 10.171 0.832 -23.439 1.00 87.19 92 SER A N 1
ATOM 729 C CA . SER A 1 92 ? 9.907 2.156 -24.026 1.00 87.19 92 SER A CA 1
ATOM 730 C C . SER A 1 92 ? 8.760 2.930 -23.368 1.00 87.19 92 SER A C 1
ATOM 732 O O . SER A 1 92 ? 8.704 4.152 -23.496 1.00 87.19 92 SER A O 1
ATOM 734 N N . PHE A 1 93 ? 7.890 2.266 -22.596 1.00 84.50 93 PHE A N 1
ATOM 735 C CA . PHE A 1 93 ? 6.863 2.927 -21.786 1.00 84.50 93 PHE A CA 1
ATOM 736 C C . PHE A 1 93 ? 7.442 3.921 -20.766 1.00 84.50 93 PHE A C 1
ATOM 738 O O . PHE A 1 93 ? 6.724 4.814 -20.328 1.00 84.50 93 PHE A O 1
ATOM 745 N N . HIS A 1 94 ? 8.732 3.823 -20.413 1.00 80.31 94 HIS A N 1
ATOM 746 C CA . HIS A 1 94 ? 9.404 4.832 -19.584 1.00 80.31 94 HIS A CA 1
ATOM 747 C C . HIS A 1 94 ? 9.462 6.217 -20.233 1.00 80.31 94 HIS A C 1
ATOM 749 O O . HIS A 1 94 ? 9.496 7.220 -19.530 1.00 80.31 94 HIS A O 1
ATOM 755 N N . ASN A 1 95 ? 9.422 6.281 -21.562 1.00 84.38 95 ASN A N 1
ATOM 756 C CA . ASN A 1 95 ? 9.592 7.529 -22.298 1.00 84.38 95 ASN A CA 1
ATOM 757 C C . ASN A 1 95 ? 8.279 8.313 -22.431 1.00 84.38 95 ASN A C 1
ATOM 759 O O . ASN A 1 95 ? 8.288 9.447 -22.912 1.00 84.38 95 ASN A O 1
ATOM 763 N N . LYS A 1 96 ? 7.134 7.712 -22.068 1.00 85.50 96 LYS A N 1
ATOM 764 C CA . LYS A 1 96 ? 5.818 8.283 -22.356 1.00 85.50 96 LYS A CA 1
ATOM 765 C C . LYS A 1 96 ? 5.221 9.014 -21.156 1.00 85.50 96 LYS A C 1
ATOM 767 O O . LYS A 1 96 ? 4.853 8.408 -20.153 1.00 85.50 96 LYS A O 1
ATOM 772 N N . TYR A 1 97 ? 5.031 10.320 -21.321 1.00 86.62 97 TYR A N 1
ATOM 773 C CA . TYR A 1 97 ? 4.305 11.165 -20.375 1.00 86.62 97 TYR A CA 1
ATOM 774 C C . TYR A 1 97 ? 2.788 11.054 -20.601 1.00 86.62 97 TYR A C 1
ATOM 776 O O . TYR A 1 97 ? 2.310 11.266 -21.719 1.00 86.62 97 TYR A O 1
ATOM 784 N N . SER A 1 98 ? 2.039 10.682 -19.559 1.00 86.56 98 SER A N 1
ATOM 785 C CA . SER A 1 98 ? 0.639 10.229 -19.665 1.00 86.56 98 SER A CA 1
ATOM 786 C C . SER A 1 98 ? -0.267 10.777 -18.554 1.00 86.56 98 SER A C 1
ATOM 788 O O . SER A 1 98 ? -1.123 10.076 -18.016 1.00 86.56 98 SER A O 1
ATOM 790 N N . GLU A 1 99 ? -0.099 12.058 -18.218 1.00 83.69 99 GLU A N 1
ATOM 791 C CA . GLU A 1 99 ? -0.951 12.738 -17.236 1.00 83.69 99 GLU A CA 1
ATOM 792 C C . GLU A 1 99 ? -2.437 12.643 -17.565 1.00 83.69 99 GLU A C 1
ATOM 794 O O . GLU A 1 99 ? -2.850 12.820 -18.716 1.00 83.69 99 GLU A O 1
ATOM 799 N N . GLY A 1 100 ? -3.238 12.433 -16.522 1.00 83.50 100 GLY A N 1
ATOM 800 C CA . GLY A 1 100 ? -4.683 12.278 -16.620 1.00 83.50 100 GLY A CA 1
ATOM 801 C C . GLY A 1 100 ? -5.135 10.839 -16.385 1.00 83.50 100 GLY A C 1
ATOM 802 O O . GLY A 1 100 ? -4.395 9.994 -15.880 1.00 83.50 100 GLY A O 1
ATOM 803 N N . GLN A 1 101 ? -6.382 10.578 -16.751 1.00 85.12 101 GLN A N 1
ATOM 804 C CA . GLN A 1 101 ? -6.986 9.246 -16.735 1.00 85.12 101 GLN A CA 1
ATOM 805 C C . GLN A 1 101 ? -7.245 8.786 -18.174 1.00 85.12 101 GLN A C 1
ATOM 807 O O . GLN A 1 101 ? -7.216 9.594 -19.105 1.00 85.12 101 GLN A O 1
ATOM 812 N N . ILE A 1 102 ? -7.522 7.494 -18.364 1.00 87.31 102 ILE A N 1
ATOM 813 C CA . ILE A 1 102 ? -7.945 6.948 -19.663 1.00 87.31 102 ILE A CA 1
ATOM 814 C C . ILE A 1 102 ? -9.146 7.757 -20.186 1.00 87.31 102 ILE A C 1
ATOM 816 O O . ILE A 1 102 ? -10.118 7.971 -19.460 1.00 87.31 102 ILE A O 1
ATOM 820 N N . GLY A 1 103 ? -9.066 8.233 -21.432 1.00 88.94 103 GLY A N 1
ATOM 821 C CA . GLY A 1 103 ? -10.092 9.085 -22.053 1.00 88.94 103 GLY A CA 1
ATOM 822 C C . GLY A 1 103 ? -10.073 10.564 -21.631 1.00 88.94 103 GLY A C 1
ATOM 823 O O . GLY A 1 103 ? -10.810 11.362 -22.201 1.00 88.94 103 GLY A O 1
ATOM 824 N N . ALA A 1 104 ? -9.219 10.948 -20.680 1.00 90.81 104 ALA A N 1
ATOM 825 C CA . ALA A 1 104 ? -9.057 12.317 -20.187 1.00 90.81 104 ALA A CA 1
ATOM 826 C C . ALA A 1 104 ? -7.568 12.638 -19.958 1.00 90.81 104 ALA A C 1
ATOM 828 O O . ALA A 1 104 ? -7.154 13.022 -18.861 1.00 90.81 104 ALA A O 1
ATOM 829 N N . ARG A 1 105 ? -6.746 12.411 -20.989 1.00 88.06 105 ARG A N 1
ATOM 830 C CA . ARG A 1 105 ? -5.305 12.701 -20.971 1.00 88.06 105 ARG A CA 1
ATOM 831 C C . ARG A 1 105 ? -5.035 14.154 -21.340 1.00 88.06 105 ARG A C 1
ATOM 833 O O . ARG A 1 105 ? -5.656 14.682 -22.257 1.00 88.06 105 ARG A O 1
ATOM 840 N N . TYR A 1 106 ? -4.047 14.761 -20.687 1.00 83.50 106 TYR A N 1
ATOM 841 C CA . TYR A 1 106 ? -3.595 16.118 -21.022 1.00 83.50 106 TYR A CA 1
ATOM 842 C C . TYR A 1 106 ? -2.692 16.156 -22.263 1.00 83.50 106 TYR A C 1
ATOM 844 O O . TYR A 1 106 ? -2.631 17.166 -22.959 1.00 83.50 106 TYR A O 1
ATOM 852 N N . TYR A 1 107 ? -2.005 15.048 -22.561 1.00 86.31 107 TYR A N 1
ATOM 853 C CA . TYR A 1 107 ? -1.073 14.937 -23.685 1.00 86.31 107 TYR A CA 1
ATOM 854 C C . TYR A 1 107 ? -1.566 13.944 -24.743 1.00 86.31 107 TYR A C 1
ATOM 856 O O . TYR A 1 107 ? -2.226 12.949 -24.435 1.00 86.31 107 TYR A O 1
ATOM 864 N N . ALA A 1 108 ? -1.186 14.183 -25.999 1.00 91.94 108 ALA A N 1
ATOM 865 C CA . ALA A 1 108 ? -1.497 13.310 -27.131 1.00 91.94 108 ALA A CA 1
ATOM 866 C C . ALA A 1 108 ? -0.627 12.037 -27.167 1.00 91.94 108 ALA A C 1
ATOM 868 O O . ALA A 1 108 ? 0.416 11.964 -26.514 1.00 91.94 108 ALA A O 1
ATOM 869 N N . GLY A 1 109 ? -1.020 11.046 -27.979 1.00 92.44 109 GLY A N 1
ATOM 870 C CA . GLY A 1 109 ? -0.232 9.837 -28.271 1.00 92.44 109 GLY A CA 1
ATOM 871 C C . GLY A 1 109 ? -0.183 8.816 -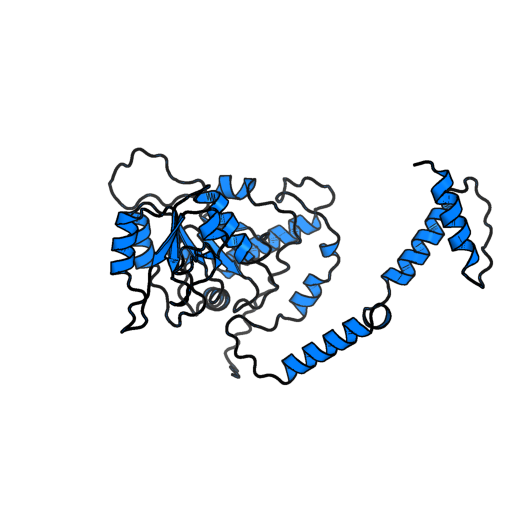27.129 1.00 92.44 109 GLY A C 1
ATOM 872 O O . GLY A 1 109 ? 0.881 8.261 -26.860 1.00 92.44 109 GLY A O 1
ATOM 873 N N . ASN A 1 110 ? -1.298 8.634 -26.414 1.00 89.50 110 ASN A N 1
ATOM 874 C CA . ASN A 1 110 ? -1.425 7.726 -25.266 1.00 89.50 110 ASN A CA 1
ATOM 875 C C . ASN A 1 110 ? -2.148 6.407 -25.587 1.00 89.50 110 ASN A C 1
ATOM 877 O O . ASN A 1 110 ? -2.401 5.635 -24.675 1.00 89.50 110 ASN A O 1
ATOM 881 N N . GLU A 1 111 ? -2.426 6.100 -26.857 1.00 93.44 111 GLU A N 1
ATOM 882 C CA . GLU A 1 111 ? -3.182 4.906 -27.281 1.00 93.44 111 GLU A CA 1
ATOM 883 C C . GLU A 1 111 ? -2.692 3.587 -26.648 1.00 93.44 111 GLU A C 1
ATOM 885 O O . GLU A 1 111 ? -3.482 2.830 -26.085 1.00 93.44 111 GLU A O 1
ATOM 890 N N . PHE A 1 112 ? -1.377 3.341 -26.641 1.00 90.56 112 PHE A N 1
ATOM 891 C CA . PHE A 1 112 ? -0.803 2.129 -26.047 1.00 90.56 112 PHE A CA 1
ATOM 892 C C . PHE A 1 112 ? -0.681 2.198 -24.522 1.00 90.56 112 PHE A C 1
ATOM 894 O O . PHE A 1 112 ? -0.750 1.168 -23.850 1.00 90.56 112 PHE A O 1
ATOM 901 N N . VAL A 1 113 ? -0.508 3.397 -23.960 1.00 89.19 113 VAL A N 1
ATOM 902 C CA . VAL A 1 113 ? -0.487 3.593 -22.505 1.00 89.19 113 VAL A CA 1
ATOM 903 C C . VAL A 1 113 ? -1.878 3.380 -21.916 1.00 89.19 113 VAL A C 1
ATOM 905 O O . VAL A 1 113 ? -2.006 2.688 -20.911 1.00 89.19 113 VAL A O 1
ATOM 908 N N . ASP A 1 114 ? -2.919 3.884 -22.571 1.00 91.25 114 ASP A N 1
ATOM 909 C CA . ASP A 1 114 ? -4.314 3.700 -22.175 1.00 91.25 114 ASP A CA 1
ATOM 910 C C . ASP A 1 114 ? -4.722 2.229 -22.255 1.00 91.25 114 ASP A C 1
ATOM 912 O O . ASP A 1 114 ? -5.359 1.714 -21.332 1.00 91.25 114 ASP A O 1
ATOM 916 N N . ALA A 1 115 ? -4.297 1.521 -23.308 1.00 91.31 115 ALA A N 1
ATOM 917 C CA . ALA A 1 115 ? -4.490 0.078 -23.420 1.00 91.31 115 ALA A CA 1
ATOM 918 C C . ALA A 1 115 ? -3.773 -0.685 -22.291 1.00 91.31 115 ALA A C 1
ATOM 920 O O . ALA A 1 115 ? -4.354 -1.587 -21.684 1.00 91.31 115 ALA A O 1
ATOM 921 N N . MET A 1 116 ? -2.531 -0.307 -21.965 1.00 89.62 116 MET A N 1
ATOM 922 C CA . MET A 1 116 ? -1.772 -0.917 -20.869 1.00 89.62 116 MET A CA 1
ATOM 923 C C . MET A 1 116 ? -2.402 -0.637 -19.498 1.00 89.62 116 MET A C 1
ATOM 925 O O . MET A 1 116 ? -2.497 -1.551 -18.678 1.00 89.62 116 MET A O 1
ATOM 929 N N . GLU A 1 117 ? -2.840 0.596 -19.238 1.00 88.44 117 GLU A N 1
ATOM 930 C CA . GLU A 1 117 ? -3.490 0.971 -17.980 1.00 88.44 117 GLU A CA 1
ATOM 931 C C . GLU A 1 117 ? -4.814 0.227 -17.809 1.00 88.44 117 GLU A C 1
ATOM 933 O O . GLU A 1 117 ? -5.047 -0.377 -16.762 1.00 88.44 117 GLU A O 1
ATOM 938 N N . SER A 1 118 ? -5.629 0.183 -18.866 1.00 92.06 118 SER A N 1
ATOM 939 C CA . SER A 1 118 ? -6.899 -0.552 -18.894 1.00 92.06 118 SER A CA 1
ATOM 940 C C . SER A 1 118 ? -6.686 -2.042 -18.621 1.00 92.06 118 SER A C 1
ATOM 942 O O . SER A 1 118 ? -7.388 -2.642 -17.805 1.00 92.06 118 SER A O 1
ATOM 944 N N . LEU A 1 119 ? -5.669 -2.644 -19.251 1.00 92.06 119 LEU A N 1
ATOM 945 C CA . LEU A 1 119 ? -5.291 -4.036 -19.015 1.00 92.06 119 LEU A CA 1
ATOM 946 C C . LEU A 1 119 ? -4.832 -4.266 -17.568 1.00 92.06 119 LEU A C 1
ATOM 948 O O . LEU A 1 119 ? -5.175 -5.289 -16.975 1.00 92.06 119 LEU A O 1
ATOM 952 N N . CYS A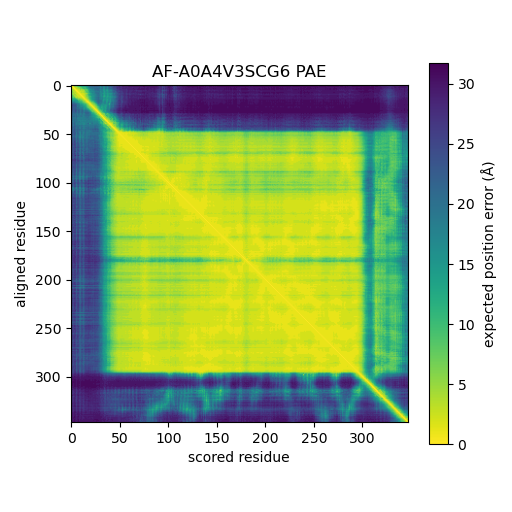 1 120 ? -4.069 -3.334 -16.993 1.00 91.06 120 CYS A N 1
ATOM 953 C CA . CYS A 1 120 ? -3.609 -3.410 -15.608 1.00 91.06 120 CYS A CA 1
ATOM 954 C C . CYS A 1 120 ? -4.784 -3.342 -14.623 1.00 91.06 120 CYS A C 1
ATOM 956 O O . CYS A 1 120 ? -4.896 -4.205 -13.754 1.00 91.06 120 CYS A O 1
ATOM 958 N N . GLN A 1 121 ? -5.703 -2.389 -14.806 1.00 92.12 121 GLN A N 1
ATOM 959 C CA . GLN A 1 121 ? -6.909 -2.257 -13.983 1.00 92.12 121 GLN A CA 1
ATOM 960 C C . GLN A 1 121 ? -7.784 -3.517 -14.061 1.00 92.12 121 GLN A C 1
ATOM 962 O O . GLN A 1 121 ? -8.161 -4.072 -13.028 1.00 92.12 121 GLN A O 1
ATOM 967 N N . ALA A 1 122 ? -8.044 -4.028 -15.269 1.00 94.75 122 ALA A N 1
ATOM 968 C CA . ALA A 1 122 ? -8.829 -5.246 -15.464 1.00 94.75 122 ALA A CA 1
ATOM 969 C C . ALA A 1 122 ? -8.175 -6.470 -14.799 1.00 94.75 122 ALA A C 1
ATOM 971 O O . ALA A 1 122 ? -8.849 -7.248 -14.124 1.00 94.75 122 ALA A O 1
ATOM 972 N N . ARG A 1 123 ? -6.850 -6.627 -14.937 1.00 95.88 123 ARG A N 1
ATOM 973 C CA . ARG A 1 123 ? -6.102 -7.714 -14.287 1.00 95.88 123 ARG A CA 1
ATOM 974 C C . ARG A 1 123 ? -6.095 -7.589 -12.772 1.00 95.88 123 ARG A C 1
ATOM 976 O O . ARG A 1 123 ? -6.234 -8.608 -12.111 1.00 95.88 123 ARG A O 1
ATOM 983 N N . ALA A 1 124 ? -5.966 -6.382 -12.231 1.00 94.50 124 ALA A N 1
ATOM 984 C CA . ALA A 1 124 ? -5.994 -6.151 -10.794 1.00 94.50 124 ALA A CA 1
ATOM 985 C C . ALA A 1 124 ? -7.354 -6.531 -10.190 1.00 94.50 124 ALA A C 1
ATOM 987 O O . ALA A 1 124 ? -7.397 -7.236 -9.186 1.00 94.50 124 ALA A O 1
ATOM 988 N N . LEU A 1 125 ? -8.463 -6.136 -10.827 1.00 95.75 125 LEU A N 1
ATOM 989 C CA . LEU A 1 125 ? -9.804 -6.543 -10.392 1.00 95.75 125 LEU A CA 1
ATOM 990 C C . LEU A 1 125 ? -9.992 -8.063 -10.496 1.00 95.75 125 LEU A C 1
ATOM 992 O O . LEU A 1 125 ? -10.444 -8.692 -9.541 1.00 95.75 125 LEU A O 1
ATOM 996 N N . ASN A 1 126 ? -9.577 -8.670 -11.613 1.00 96.69 126 ASN A N 1
ATOM 997 C CA . ASN A 1 126 ? -9.679 -10.116 -11.812 1.00 96.69 126 ASN A CA 1
ATOM 998 C C . ASN A 1 126 ? -8.825 -10.917 -10.812 1.00 96.69 126 ASN A C 1
ATOM 1000 O O . ASN A 1 126 ? -9.283 -11.921 -10.276 1.00 96.69 126 ASN A O 1
ATOM 1004 N N . LEU A 1 127 ? -7.604 -10.457 -10.517 1.00 94.88 127 LEU A N 1
ATOM 1005 C CA . LEU A 1 127 ? -6.681 -11.102 -9.577 1.00 94.88 127 LEU A CA 1
ATOM 1006 C C . LEU A 1 127 ? -7.319 -11.298 -8.196 1.00 94.88 127 LEU A C 1
ATOM 1008 O O . LEU A 1 127 ? -7.143 -12.340 -7.569 1.00 94.88 127 LEU A O 1
ATOM 1012 N N . PHE A 1 128 ? -8.077 -10.302 -7.742 1.00 96.94 128 PHE A N 1
ATOM 1013 C CA . PHE A 1 128 ? -8.778 -10.332 -6.461 1.00 96.94 128 PHE A CA 1
ATOM 1014 C C . PHE A 1 128 ? -10.247 -10.757 -6.583 1.00 96.94 128 PHE A C 1
ATOM 1016 O O . PHE A 1 128 ? -10.978 -10.673 -5.600 1.00 96.94 128 PHE A O 1
ATOM 1023 N N . ARG A 1 129 ? -10.668 -11.257 -7.757 1.00 98.00 129 ARG A N 1
ATOM 1024 C CA . ARG A 1 129 ? -12.026 -11.758 -8.040 1.00 98.00 129 ARG A CA 1
ATOM 1025 C C . ARG A 1 129 ? -13.116 -10.717 -7.749 1.00 98.00 129 ARG A C 1
ATOM 1027 O O . ARG A 1 129 ? -14.159 -11.035 -7.187 1.00 98.00 129 ARG A O 1
ATOM 1034 N N . LEU A 1 130 ? -12.861 -9.462 -8.113 1.00 97.19 130 LEU A N 1
ATOM 1035 C CA . LEU A 1 130 ? -13.753 -8.337 -7.841 1.00 97.19 130 LEU A CA 1
ATOM 1036 C C . LEU A 1 130 ? -14.663 -8.053 -9.035 1.00 97.19 130 LEU A C 1
ATOM 1038 O O . LEU A 1 130 ? -14.184 -7.962 -10.165 1.00 97.19 130 LEU A O 1
ATOM 1042 N N . ASP A 1 131 ? -15.955 -7.838 -8.776 1.00 97.12 131 ASP A N 1
ATOM 1043 C CA . ASP A 1 131 ? -16.892 -7.356 -9.795 1.00 97.12 131 ASP A CA 1
ATOM 1044 C C . ASP A 1 131 ? -16.543 -5.901 -10.173 1.00 97.12 131 ASP A C 1
ATOM 1046 O O . ASP A 1 131 ? -16.625 -5.012 -9.315 1.00 97.12 131 ASP A O 1
ATOM 1050 N N . PRO A 1 132 ? -16.201 -5.611 -11.444 1.00 95.25 132 PRO A N 1
ATOM 1051 C CA . PRO A 1 132 ? -15.937 -4.252 -11.908 1.00 95.25 132 PRO A CA 1
ATOM 1052 C C . PRO A 1 132 ? -17.126 -3.296 -11.763 1.00 95.25 132 PRO A C 1
ATOM 1054 O O . PRO A 1 132 ? -16.940 -2.085 -11.881 1.00 95.25 132 PRO A O 1
ATOM 1057 N N . LYS A 1 133 ? -18.352 -3.784 -11.546 1.00 94.25 133 LYS A N 1
ATOM 1058 C CA . LYS A 1 133 ? -19.515 -2.941 -11.232 1.00 94.25 133 LYS A CA 1
ATOM 1059 C C . LYS A 1 133 ? -19.465 -2.416 -9.801 1.00 94.25 133 LYS A C 1
ATOM 1061 O O . LYS A 1 133 ? -19.856 -1.277 -9.570 1.00 94.25 133 LYS A O 1
ATOM 1066 N N . GLU A 1 134 ? -18.946 -3.202 -8.862 1.00 93.62 134 GLU A N 1
ATOM 1067 C CA . GLU A 1 134 ? -18.837 -2.802 -7.457 1.00 93.62 134 GLU A CA 1
ATOM 1068 C C . GLU A 1 134 ? -17.508 -2.126 -7.129 1.00 93.62 134 GLU A C 1
ATOM 1070 O O . GLU A 1 134 ? -17.469 -1.223 -6.292 1.00 93.62 134 GLU A O 1
ATOM 1075 N N . TRP A 1 135 ? -16.427 -2.547 -7.785 1.00 95.88 135 TRP A N 1
ATOM 1076 C CA . TRP A 1 135 ? -15.068 -2.127 -7.467 1.00 95.88 135 TRP A CA 1
ATOM 1077 C C . TRP A 1 135 ? -14.411 -1.361 -8.610 1.00 95.88 135 TRP A C 1
ATOM 1079 O O . TRP A 1 135 ? -14.523 -1.700 -9.789 1.00 95.88 135 TRP A O 1
ATOM 1089 N N . GLY A 1 136 ? -13.698 -0.303 -8.241 1.00 93.50 136 GLY A N 1
ATOM 1090 C CA . GLY A 1 136 ? -12.706 0.361 -9.073 1.00 93.50 136 GLY A CA 1
ATOM 1091 C C . GLY A 1 136 ? -11.304 0.142 -8.513 1.00 93.50 136 GLY A C 1
ATOM 1092 O O . GLY A 1 136 ? -11.130 -0.265 -7.363 1.00 93.50 136 GLY A O 1
ATOM 1093 N N . VAL A 1 137 ? -10.297 0.420 -9.336 1.00 95.62 137 VAL A N 1
ATOM 1094 C CA . VAL A 1 137 ? -8.893 0.375 -8.928 1.00 95.62 137 VAL A CA 1
ATOM 1095 C C . VAL A 1 137 ? -8.118 1.511 -9.583 1.00 95.62 137 VAL A C 1
ATOM 1097 O O . VAL A 1 137 ? -8.248 1.754 -10.780 1.00 95.62 137 VAL A O 1
ATOM 1100 N N . ASN A 1 138 ? -7.306 2.204 -8.791 1.00 92.56 138 ASN A N 1
ATOM 1101 C CA . ASN A 1 138 ? -6.267 3.102 -9.273 1.00 92.56 138 ASN A CA 1
ATOM 1102 C C . ASN A 1 138 ? -4.916 2.372 -9.213 1.00 92.56 138 ASN A C 1
ATOM 1104 O O . ASN A 1 138 ? -4.552 1.811 -8.177 1.00 92.56 138 ASN A O 1
ATOM 1108 N N . VAL A 1 139 ? -4.188 2.385 -10.331 1.00 91.50 139 VAL A N 1
ATOM 1109 C CA . VAL A 1 139 ? -2.901 1.689 -10.527 1.00 91.50 139 VAL A CA 1
ATOM 1110 C C . VAL A 1 139 ? -1.737 2.664 -10.773 1.00 91.50 139 VAL A C 1
ATOM 1112 O O . VAL A 1 139 ? -0.717 2.291 -11.350 1.00 91.50 139 VAL A O 1
ATOM 1115 N N . GLN A 1 140 ? -1.896 3.931 -10.384 1.00 87.75 140 GLN A N 1
ATOM 1116 C CA . GLN A 1 140 ? -0.926 5.007 -10.631 1.00 87.75 140 GLN A CA 1
ATOM 1117 C C . GLN A 1 140 ? -0.091 5.357 -9.390 1.00 87.75 140 GLN A C 1
ATOM 1119 O O . GLN A 1 140 ? 0.888 6.089 -9.487 1.00 87.75 140 GLN A O 1
ATOM 1124 N N . ALA A 1 141 ? -0.440 4.839 -8.208 1.00 85.44 141 ALA A N 1
ATOM 1125 C CA . ALA A 1 141 ? 0.299 5.153 -6.993 1.00 85.44 141 ALA A CA 1
ATOM 1126 C C . ALA A 1 141 ? 1.737 4.601 -7.037 1.00 85.44 141 ALA A C 1
ATOM 1128 O O . ALA A 1 141 ? 1.970 3.395 -7.146 1.00 85.44 141 ALA A O 1
ATOM 1129 N N . HIS A 1 142 ? 2.707 5.499 -6.858 1.00 85.44 142 HIS A N 1
ATOM 1130 C CA . HIS A 1 142 ? 4.141 5.199 -6.896 1.00 85.44 142 HIS A CA 1
ATOM 1131 C C . HIS A 1 142 ? 4.601 4.093 -5.936 1.00 85.44 142 HIS A C 1
ATOM 1133 O O . HIS A 1 142 ? 5.542 3.358 -6.225 1.00 85.44 142 HIS A O 1
ATOM 1139 N N . SER A 1 143 ? 4.007 4.024 -4.744 1.00 91.81 143 SER A N 1
ATOM 1140 C CA . SER A 1 143 ? 4.352 3.062 -3.695 1.00 91.81 143 SER A CA 1
ATOM 1141 C C . SER A 1 143 ? 3.266 3.053 -2.614 1.00 91.81 143 SER A C 1
ATOM 1143 O O . SER A 1 143 ? 2.322 3.844 -2.667 1.00 91.81 143 SER A O 1
ATOM 1145 N N . GLY A 1 144 ? 3.400 2.175 -1.618 1.00 93.75 144 GLY A N 1
ATOM 1146 C CA . GLY A 1 144 ? 2.395 1.992 -0.563 1.00 93.75 144 GLY A CA 1
ATOM 1147 C C . GLY A 1 144 ? 2.166 3.248 0.279 1.00 93.75 144 GLY A C 1
ATOM 1148 O O . GLY A 1 144 ? 1.025 3.616 0.541 1.00 93.75 144 GLY A O 1
ATOM 1149 N N . SER A 1 145 ? 3.235 3.960 0.650 1.00 96.56 145 SER A N 1
ATOM 1150 C CA . SER A 1 145 ? 3.109 5.164 1.481 1.00 96.56 145 SER A CA 1
ATOM 1151 C C . SER A 1 145 ? 2.339 6.297 0.789 1.00 96.56 145 SER A C 1
ATOM 1153 O O . SER A 1 145 ? 1.379 6.784 1.389 1.00 96.56 145 SER A O 1
ATOM 1155 N N . PRO A 1 146 ? 2.662 6.679 -0.467 1.00 93.50 146 PRO A N 1
ATOM 1156 C CA . PRO A 1 146 ? 1.838 7.621 -1.223 1.00 93.50 146 PRO A CA 1
ATOM 1157 C C . PRO A 1 146 ? 0.405 7.138 -1.463 1.00 93.50 146 PRO A C 1
ATOM 1159 O O . PRO A 1 146 ? -0.506 7.956 -1.424 1.00 93.50 146 PRO A O 1
ATOM 1162 N N . ALA A 1 147 ? 0.186 5.833 -1.672 1.00 94.31 147 ALA A N 1
ATOM 1163 C CA . ALA A 1 147 ? -1.160 5.288 -1.861 1.00 94.31 147 ALA A CA 1
ATOM 1164 C C . ALA A 1 147 ? -2.050 5.539 -0.635 1.00 94.31 147 ALA A C 1
ATOM 1166 O O . ALA A 1 147 ? -3.148 6.075 -0.767 1.00 94.31 147 ALA A O 1
ATOM 1167 N N . ASN A 1 148 ? -1.549 5.215 0.560 1.00 97.31 148 ASN A N 1
ATOM 1168 C CA . ASN A 1 148 ? -2.268 5.462 1.809 1.00 97.31 148 ASN A CA 1
ATOM 1169 C C . ASN A 1 148 ? -2.504 6.957 2.030 1.00 97.31 148 ASN A C 1
ATOM 1171 O O . ASN A 1 148 ? -3.622 7.368 2.327 1.00 97.31 148 ASN A O 1
ATOM 1175 N N . PHE A 1 149 ? -1.468 7.778 1.837 1.00 96.12 149 PHE A N 1
ATOM 1176 C CA . PHE A 1 149 ? -1.582 9.222 2.018 1.00 96.12 149 PHE A CA 1
ATOM 1177 C C . PHE A 1 149 ? -2.645 9.830 1.098 1.00 96.12 149 PHE A C 1
ATOM 1179 O O . PHE A 1 149 ? -3.459 10.629 1.551 1.00 96.12 149 PHE A O 1
ATOM 1186 N N . ALA A 1 150 ? -2.703 9.391 -0.160 1.00 91.25 150 ALA A N 1
ATOM 1187 C CA . ALA A 1 150 ? -3.705 9.851 -1.110 1.00 91.25 150 ALA A CA 1
ATOM 1188 C C . ALA A 1 150 ? -5.140 9.462 -0.689 1.00 91.25 150 ALA A C 1
ATOM 1190 O O . ALA A 1 150 ? -6.049 10.286 -0.804 1.00 91.25 150 ALA A O 1
ATOM 1191 N N . VAL A 1 151 ? -5.346 8.274 -0.096 1.00 94.62 151 VAL A N 1
ATOM 1192 C CA . VAL A 1 151 ? -6.637 7.890 0.518 1.00 94.62 151 VAL A CA 1
ATOM 1193 C C . VAL A 1 151 ? -7.028 8.830 1.646 1.00 94.62 151 VAL A C 1
ATOM 1195 O O . VAL A 1 151 ? -8.173 9.280 1.704 1.00 94.62 151 VAL A O 1
ATOM 1198 N N . TYR A 1 152 ? -6.089 9.179 2.517 1.00 95.38 152 TYR A N 1
ATOM 1199 C CA . TYR A 1 152 ? -6.371 10.091 3.620 1.00 95.38 152 TYR A CA 1
ATOM 1200 C C . TYR A 1 152 ? -6.696 11.498 3.120 1.00 95.38 152 TYR A C 1
ATOM 1202 O O . TYR A 1 152 ? -7.675 12.097 3.561 1.00 95.38 152 TYR A O 1
ATOM 1210 N N . THR A 1 153 ? -5.925 12.010 2.159 1.00 93.69 153 THR A N 1
ATOM 1211 C CA . THR A 1 153 ? -6.178 13.315 1.539 1.00 93.69 153 THR A CA 1
ATOM 1212 C C . THR A 1 153 ? -7.567 13.365 0.914 1.00 93.69 153 THR A C 1
ATOM 1214 O O . THR A 1 153 ? -8.274 14.354 1.091 1.00 93.69 153 THR A O 1
ATOM 1217 N N . ALA A 1 154 ? -7.982 12.292 0.242 1.00 88.31 154 ALA A N 1
ATOM 1218 C CA . ALA A 1 154 ? -9.287 12.209 -0.395 1.00 88.31 154 ALA A CA 1
ATOM 1219 C C . ALA A 1 154 ? -10.452 12.100 0.603 1.00 88.31 154 ALA A C 1
ATOM 1221 O O . ALA A 1 154 ? -11.480 12.744 0.412 1.00 88.31 154 ALA A O 1
ATOM 1222 N N . LEU A 1 155 ? -10.327 11.273 1.646 1.00 90.62 155 LEU A N 1
ATOM 1223 C CA . LEU A 1 155 ? -11.480 10.878 2.470 1.00 90.62 155 LEU A CA 1
ATOM 1224 C C . LEU A 1 155 ? -11.503 11.516 3.864 1.00 90.62 155 LEU A C 1
ATOM 1226 O O . LEU A 1 155 ? -12.575 11.758 4.417 1.00 90.62 155 LEU A O 1
ATOM 1230 N N . ALA A 1 156 ? -10.342 11.801 4.452 1.00 91.12 156 ALA A N 1
ATOM 1231 C CA . ALA A 1 156 ? -10.259 12.390 5.786 1.00 91.12 156 ALA A CA 1
ATOM 1232 C C . ALA A 1 156 ? -10.273 13.929 5.732 1.00 91.12 156 ALA A C 1
ATOM 1234 O O . ALA A 1 156 ? -10.910 14.569 6.580 1.00 91.12 156 ALA A O 1
ATOM 1235 N N . GLY A 1 157 ? -9.613 14.506 4.719 1.00 86.25 157 GLY A N 1
ATOM 1236 C CA . GLY A 1 157 ? -9.303 15.936 4.635 1.00 86.25 157 GLY A CA 1
ATOM 1237 C C . GLY A 1 157 ? -8.273 16.379 5.691 1.00 86.25 157 GLY A C 1
ATOM 1238 O O . GLY A 1 157 ? -7.936 15.595 6.582 1.00 86.25 157 GLY A O 1
ATOM 1239 N N . PRO A 1 158 ? -7.759 17.621 5.623 1.00 92.81 158 PRO A N 1
ATOM 1240 C CA . PRO A 1 158 ? -6.811 18.141 6.612 1.00 92.81 158 PRO A CA 1
ATOM 1241 C C . PRO A 1 158 ? -7.340 17.997 8.046 1.00 92.81 158 PRO A C 1
ATOM 1243 O O . PRO A 1 158 ? -8.518 18.255 8.295 1.00 92.81 158 PRO A O 1
ATOM 1246 N N . HIS A 1 159 ? -6.487 17.561 8.980 1.00 97.00 159 HIS A N 1
ATOM 1247 C CA . HIS A 1 159 ? -6.844 17.270 10.382 1.00 97.00 159 HIS A CA 1
ATOM 1248 C C . HIS A 1 159 ? -7.946 16.211 10.573 1.00 97.00 159 HIS A C 1
ATOM 1250 O O . HIS A 1 159 ? -8.467 16.030 11.675 1.00 97.00 159 HIS A O 1
ATOM 1256 N N . GLY A 1 160 ? -8.304 15.476 9.516 1.00 96.88 160 GLY A N 1
ATOM 1257 C CA . GLY A 1 160 ? -9.204 14.337 9.620 1.00 96.88 160 GLY A CA 1
ATOM 1258 C C . GLY A 1 160 ? -8.653 13.292 10.590 1.00 96.88 160 GLY A C 1
ATOM 1259 O O . GLY A 1 160 ? -7.445 13.079 10.672 1.00 96.88 160 GLY A O 1
ATOM 1260 N N . ARG A 1 161 ? -9.543 12.655 11.354 1.00 98.38 161 ARG A N 1
ATOM 1261 C CA . ARG A 1 161 ? -9.153 11.690 12.384 1.00 98.38 161 ARG A CA 1
ATOM 1262 C C . ARG A 1 161 ? -8.902 10.310 11.781 1.00 98.38 161 ARG A C 1
ATOM 1264 O O . ARG A 1 161 ? -9.778 9.778 11.101 1.00 98.38 161 ARG A O 1
ATOM 1271 N N . ILE A 1 162 ? -7.739 9.727 12.046 1.00 98.44 162 ILE A N 1
ATOM 1272 C CA . ILE A 1 162 ? -7.313 8.424 11.517 1.00 98.44 162 ILE A CA 1
ATOM 1273 C C . ILE A 1 162 ? -6.922 7.516 12.679 1.00 98.44 162 ILE A C 1
ATOM 1275 O O . ILE A 1 162 ? -6.268 7.953 13.623 1.00 98.44 162 ILE A O 1
ATOM 1279 N N . MET A 1 163 ? -7.326 6.253 12.616 1.00 98.69 163 MET A N 1
ATOM 1280 C CA . MET A 1 163 ? -7.000 5.254 13.625 1.00 98.69 163 MET A CA 1
ATOM 1281 C C . MET A 1 163 ? -6.323 4.043 12.976 1.00 98.69 163 MET A C 1
ATOM 1283 O O . MET A 1 163 ? -6.906 3.420 12.090 1.00 98.69 163 MET A O 1
ATOM 1287 N N . GLY A 1 164 ? -5.110 3.710 13.418 1.00 98.62 164 GLY A N 1
ATOM 1288 C CA . GLY A 1 164 ? -4.308 2.587 12.913 1.00 98.62 164 GLY A CA 1
ATOM 1289 C C . GLY A 1 164 ? -3.666 1.768 14.034 1.00 98.62 164 GLY A C 1
ATOM 1290 O O . GLY A 1 164 ? -3.733 2.167 15.194 1.00 98.62 164 GLY A O 1
ATOM 1291 N N . LEU A 1 165 ? -3.063 0.622 13.706 1.00 98.69 165 LEU A N 1
ATOM 1292 C CA . LEU A 1 165 ? -2.312 -0.172 14.685 1.00 98.69 165 LEU A CA 1
ATOM 1293 C C . LEU A 1 165 ? -1.042 0.585 15.092 1.00 98.69 165 LEU A C 1
ATOM 1295 O O . LEU A 1 165 ? -0.361 1.148 14.231 1.00 98.69 165 LEU A O 1
ATOM 1299 N N . ASP A 1 166 ? -0.722 0.589 16.384 1.00 97.94 166 ASP A N 1
ATOM 1300 C CA . ASP A 1 166 ? 0.491 1.227 16.893 1.00 97.94 166 ASP A CA 1
ATOM 1301 C C . ASP A 1 166 ? 1.750 0.647 16.229 1.00 97.94 166 ASP A C 1
ATOM 1303 O O . ASP A 1 166 ? 1.837 -0.550 15.942 1.00 97.94 166 ASP A O 1
ATOM 1307 N N . LEU A 1 167 ? 2.747 1.495 15.971 1.00 97.56 167 LEU A N 1
ATOM 1308 C CA . LEU A 1 167 ? 3.946 1.081 15.237 1.00 97.56 167 LEU A CA 1
ATOM 1309 C C . LEU A 1 167 ? 4.730 -0.033 15.963 1.00 97.56 167 LEU A C 1
ATOM 1311 O O . LEU A 1 167 ? 5.088 -1.005 15.295 1.00 97.56 167 LEU A O 1
ATOM 1315 N N . PRO A 1 168 ? 4.976 0.043 17.290 1.00 97.00 168 PRO A N 1
ATOM 1316 C CA . PRO A 1 168 ? 5.647 -1.030 18.030 1.00 97.00 168 PRO A CA 1
ATOM 1317 C C . PRO A 1 168 ? 4.830 -2.327 18.109 1.00 97.00 168 PRO A C 1
ATOM 1319 O O . PRO A 1 168 ? 5.410 -3.396 18.265 1.00 97.00 168 PRO A O 1
ATOM 1322 N N . ASP A 1 169 ? 3.510 -2.239 17.942 1.00 98.25 169 ASP A N 1
ATOM 1323 C CA . ASP A 1 169 ? 2.583 -3.373 18.026 1.00 98.25 169 ASP A CA 1
ATOM 1324 C C . ASP A 1 169 ? 2.393 -4.078 16.668 1.00 98.25 169 ASP A C 1
ATOM 1326 O O . ASP A 1 169 ? 1.536 -4.948 16.515 1.00 98.25 169 ASP A O 1
ATOM 1330 N N . GLY A 1 170 ? 3.191 -3.705 15.663 1.00 98.12 170 GLY A N 1
ATOM 1331 C CA . GLY A 1 170 ? 3.181 -4.312 14.334 1.00 98.12 170 GLY A CA 1
ATOM 1332 C C . GLY A 1 170 ? 2.474 -3.490 13.259 1.00 98.12 170 GLY A C 1
ATOM 1333 O O . GLY A 1 170 ? 2.289 -3.992 12.146 1.00 98.12 170 GLY A O 1
ATOM 1334 N N . GLY A 1 171 ? 2.097 -2.241 13.551 1.00 98.25 171 GLY A N 1
ATOM 1335 C CA . GLY A 1 171 ? 1.555 -1.289 12.583 1.00 98.25 171 GLY A CA 1
ATOM 1336 C C . GLY A 1 171 ? 2.564 -0.843 11.518 1.00 98.25 171 GLY A C 1
ATOM 1337 O O . GLY A 1 171 ? 3.657 -1.394 11.365 1.00 98.25 171 GLY A O 1
ATOM 1338 N N . HIS A 1 172 ? 2.205 0.170 10.733 1.00 98.62 172 HIS A N 1
ATOM 1339 C CA . HIS A 1 172 ? 3.101 0.780 9.747 1.00 98.62 172 HIS A CA 1
ATOM 1340 C C . HIS A 1 172 ? 3.172 2.296 9.942 1.00 98.62 172 HIS A C 1
ATOM 1342 O O . HIS A 1 172 ? 2.186 2.930 10.307 1.00 98.62 172 HIS A O 1
ATOM 1348 N N . LEU A 1 173 ? 4.317 2.910 9.617 1.00 97.56 173 LEU A N 1
ATOM 1349 C CA . LEU A 1 173 ? 4.535 4.359 9.766 1.00 97.56 173 LEU A CA 1
ATOM 1350 C C . LEU A 1 173 ? 3.437 5.207 9.109 1.00 97.56 173 LEU A C 1
ATOM 1352 O O . LEU A 1 173 ? 3.095 6.280 9.594 1.00 97.56 173 LEU A O 1
ATOM 1356 N N . THR A 1 174 ? 2.879 4.735 7.995 1.00 98.12 174 THR A N 1
ATOM 1357 C CA . THR A 1 174 ? 1.851 5.460 7.233 1.00 98.12 174 THR A CA 1
ATOM 1358 C C . THR A 1 174 ? 0.469 5.392 7.870 1.00 98.12 174 THR A C 1
ATOM 1360 O O . THR A 1 174 ? -0.429 6.096 7.416 1.00 98.12 174 THR A O 1
ATOM 1363 N N . HIS A 1 175 ? 0.267 4.585 8.909 1.00 98.44 175 HIS A N 1
ATOM 1364 C CA . HIS A 1 175 ? -1.003 4.503 9.638 1.00 98.44 175 HIS A CA 1
ATOM 1365 C C . HIS A 1 175 ? -1.121 5.574 10.732 1.00 98.44 175 HIS A C 1
ATOM 1367 O O . HIS A 1 175 ? -2.193 5.761 11.296 1.00 98.44 175 HIS A O 1
ATOM 1373 N N . GLY A 1 176 ? -0.043 6.331 10.960 1.00 96.94 176 GLY A N 1
ATOM 1374 C CA . GLY A 1 176 ? 0.057 7.348 11.998 1.00 96.94 176 GLY A CA 1
ATOM 1375 C C . GLY A 1 176 ? 1.049 6.915 13.068 1.00 96.94 176 GLY A C 1
ATOM 1376 O O . GLY A 1 176 ? 0.889 5.879 13.698 1.00 96.94 176 GLY A O 1
ATOM 1377 N N . PHE A 1 177 ? 2.082 7.723 13.273 1.00 96.88 177 PHE A N 1
ATOM 1378 C CA . PHE A 1 177 ? 3.065 7.522 14.327 1.00 96.88 177 PHE A CA 1
ATOM 1379 C C . PHE A 1 177 ? 3.537 8.859 14.903 1.00 96.88 177 PHE A C 1
ATOM 1381 O O . PHE A 1 177 ? 4.038 9.740 14.186 1.00 96.88 177 PHE A O 1
ATOM 1388 N N . GLN A 1 178 ? 3.393 8.971 16.221 1.00 91.62 178 GLN A N 1
ATOM 1389 C CA . GLN A 1 178 ? 3.923 10.042 17.052 1.00 91.62 178 GLN A CA 1
ATOM 1390 C C . GLN A 1 178 ? 4.797 9.403 18.131 1.00 91.62 178 GLN A C 1
ATOM 1392 O O . GLN A 1 178 ? 4.401 8.419 18.752 1.00 91.62 178 GLN A O 1
ATOM 1397 N N . ALA A 1 179 ? 5.995 9.941 18.339 1.00 90.25 179 ALA A N 1
ATOM 1398 C CA . ALA A 1 179 ? 6.866 9.475 19.408 1.00 90.25 179 ALA A CA 1
ATOM 1399 C C . ALA A 1 179 ? 6.293 9.866 20.780 1.00 90.25 179 ALA A C 1
ATOM 1401 O O . ALA A 1 179 ? 5.559 10.847 20.892 1.00 90.25 179 ALA A O 1
ATOM 1402 N N . ALA A 1 180 ? 6.708 9.166 21.841 1.00 88.19 180 ALA A N 1
ATOM 1403 C CA . ALA A 1 180 ? 6.292 9.464 23.217 1.00 88.19 180 ALA A CA 1
ATOM 1404 C C . ALA A 1 180 ? 6.601 10.910 23.660 1.00 88.19 180 ALA A C 1
ATOM 1406 O O . ALA A 1 180 ? 5.924 11.450 24.526 1.00 88.19 180 ALA A O 1
ATOM 1407 N N . SER A 1 181 ? 7.581 11.564 23.028 1.00 90.75 181 SER A N 1
ATOM 1408 C CA . SER A 1 181 ? 7.903 12.982 23.236 1.00 90.75 181 SER A CA 1
ATOM 1409 C C . SER A 1 181 ? 6.878 13.963 22.646 1.00 90.75 181 SER A C 1
ATOM 1411 O O . SER A 1 181 ? 7.080 15.171 22.724 1.00 90.75 181 SER A O 1
ATOM 1413 N N . GLY A 1 182 ? 5.822 13.474 21.988 1.00 87.94 182 GLY A N 1
ATOM 1414 C CA . GLY A 1 182 ? 4.852 14.287 21.248 1.00 87.94 182 GLY A CA 1
ATOM 1415 C C . GLY A 1 182 ? 5.310 14.673 19.837 1.00 87.94 182 GLY A C 1
ATOM 1416 O O . GLY A 1 182 ? 4.563 15.306 19.090 1.00 87.94 182 GLY A O 1
ATOM 1417 N N . LYS A 1 183 ? 6.523 14.281 19.419 1.00 93.56 183 LYS A N 1
ATOM 1418 C CA . LYS A 1 183 ? 7.013 14.545 18.061 1.00 93.56 183 LYS A CA 1
ATOM 1419 C C . LYS A 1 183 ? 6.226 13.715 17.043 1.00 93.56 183 LYS A C 1
ATOM 1421 O O . LYS A 1 183 ? 6.320 12.488 17.025 1.00 93.56 183 LYS A O 1
ATOM 1426 N N . LYS A 1 184 ? 5.515 14.390 16.140 1.00 94.19 184 LYS A N 1
ATOM 1427 C CA . LYS A 1 184 ? 4.875 13.789 14.960 1.00 94.19 184 LYS A CA 1
ATOM 1428 C C . LYS A 1 184 ? 5.965 13.314 13.988 1.00 94.19 184 LYS A C 1
ATOM 1430 O O . LYS A 1 184 ? 6.698 14.131 13.439 1.00 94.19 184 LYS A O 1
ATOM 1435 N N . VAL A 1 185 ? 6.118 11.995 13.831 1.00 95.25 185 VAL A N 1
ATOM 1436 C CA . VAL A 1 185 ? 7.183 11.389 13.003 1.00 95.25 185 VAL A CA 1
ATOM 1437 C C . VAL A 1 185 ? 6.675 11.089 11.598 1.00 95.25 185 VAL A C 1
ATOM 1439 O O . VAL A 1 185 ? 7.353 11.377 10.616 1.00 95.25 185 VAL A O 1
ATOM 1442 N N . SER A 1 186 ? 5.479 10.512 11.493 1.00 95.94 186 SER A N 1
ATOM 1443 C CA . SER A 1 186 ? 4.869 10.234 10.193 1.00 95.94 186 SER A CA 1
ATOM 1444 C C . SER A 1 186 ? 4.228 11.488 9.594 1.00 95.94 186 SER A C 1
ATOM 1446 O O . SER A 1 186 ? 3.631 12.293 10.312 1.00 95.94 186 SER A O 1
ATOM 1448 N N . ALA A 1 187 ? 4.260 11.606 8.263 1.00 95.88 187 ALA A N 1
ATOM 1449 C CA . ALA A 1 187 ? 3.481 12.619 7.551 1.00 95.88 187 ALA A CA 1
ATOM 1450 C C . ALA A 1 187 ? 1.977 12.481 7.849 1.00 95.88 187 ALA A C 1
ATOM 1452 O O . ALA A 1 187 ? 1.283 13.485 7.974 1.00 95.88 187 ALA A O 1
ATOM 1453 N N . THR A 1 188 ? 1.483 11.252 8.046 1.00 96.25 188 THR A N 1
ATOM 1454 C CA . THR A 1 188 ? 0.095 11.002 8.451 1.00 96.25 188 THR A CA 1
ATOM 1455 C C . THR A 1 188 ? -0.245 11.760 9.731 1.00 96.25 188 THR A C 1
ATOM 1457 O O . THR A 1 188 ? -1.179 12.545 9.736 1.00 96.25 188 THR A O 1
ATOM 1460 N N . SER A 1 189 ? 0.551 11.621 10.791 1.00 96.19 189 SER A N 1
ATOM 1461 C CA . SER A 1 189 ? 0.324 12.345 12.050 1.00 96.19 189 SER A CA 1
ATOM 1462 C C . SER A 1 189 ? 0.562 13.852 11.955 1.00 96.19 189 SER A C 1
ATOM 1464 O O . SER A 1 189 ? 0.099 14.593 12.822 1.00 96.19 189 SER A O 1
ATOM 1466 N N . LEU A 1 190 ? 1.324 14.308 10.955 1.00 96.56 190 LEU A N 1
ATOM 1467 C CA . LEU A 1 190 ? 1.581 15.727 10.714 1.00 96.56 190 LEU A CA 1
ATOM 1468 C C . LEU A 1 190 ? 0.364 16.428 10.101 1.00 96.56 190 LEU A C 1
ATOM 1470 O O . LEU A 1 190 ? -0.036 17.476 10.600 1.00 96.56 190 LEU A O 1
ATOM 1474 N N . PHE A 1 191 ? -0.219 15.845 9.052 1.00 96.88 191 PHE A N 1
ATOM 1475 C CA . PHE A 1 191 ? -1.316 16.446 8.280 1.00 96.88 191 PHE A CA 1
ATOM 1476 C C . PHE A 1 191 ? -2.717 16.011 8.744 1.00 96.88 191 PHE A C 1
ATOM 1478 O O . PHE A 1 191 ? -3.707 16.677 8.436 1.00 96.88 191 PHE A O 1
ATOM 1485 N N . PHE A 1 192 ? -2.801 14.909 9.489 1.00 98.00 192 PHE A N 1
ATOM 1486 C CA . PHE A 1 192 ? -4.030 14.335 10.032 1.00 98.00 192 PHE A CA 1
ATOM 1487 C C . PHE A 1 192 ? -3.894 14.125 11.541 1.00 98.00 192 PHE A C 1
ATOM 1489 O O . PHE A 1 192 ? -2.788 14.012 12.076 1.00 98.00 192 PHE A O 1
ATOM 1496 N N . GLU A 1 193 ? -5.024 14.021 12.234 1.00 97.75 193 GLU A N 1
ATOM 1497 C CA . GLU A 1 193 ? -5.019 13.670 13.652 1.00 97.75 193 GLU A CA 1
ATOM 1498 C C . GLU A 1 193 ? -5.079 12.148 13.780 1.00 97.75 193 GLU A C 1
ATOM 1500 O O . GLU A 1 193 ? -6.114 11.528 13.545 1.00 97.75 193 GLU A O 1
ATOM 1505 N N . SER A 1 194 ? -3.950 11.524 14.109 1.00 96.62 194 SER A N 1
ATOM 1506 C CA . SER A 1 194 ? -3.846 10.068 14.225 1.00 96.62 194 SER A CA 1
ATOM 1507 C C . SER A 1 194 ? -3.909 9.604 15.678 1.00 96.62 194 SER A C 1
ATOM 1509 O O . SER A 1 194 ? -3.197 10.159 16.515 1.00 96.62 194 SER A O 1
ATOM 1511 N N . THR A 1 195 ? -4.644 8.529 15.951 1.00 96.88 195 THR A N 1
ATOM 1512 C CA . THR A 1 195 ? -4.532 7.755 17.196 1.00 96.88 195 THR A CA 1
ATOM 1513 C C . THR A 1 195 ? -4.249 6.285 16.892 1.00 96.88 195 THR A C 1
ATOM 1515 O O . THR A 1 195 ? -4.490 5.826 15.773 1.00 96.88 195 THR A O 1
ATOM 1518 N N . ALA A 1 196 ? -3.746 5.549 17.879 1.00 97.44 196 ALA A N 1
ATOM 1519 C CA . ALA A 1 196 ? -3.413 4.140 17.725 1.00 97.44 196 ALA A CA 1
ATOM 1520 C C . ALA A 1 196 ? -4.388 3.235 18.490 1.00 97.44 196 ALA A C 1
ATOM 1522 O O . ALA A 1 196 ? -4.766 3.542 19.622 1.00 97.44 196 ALA A O 1
ATOM 1523 N N . TYR A 1 197 ? -4.747 2.097 17.896 1.00 98.44 197 TYR A N 1
ATOM 1524 C CA . TYR A 1 197 ? -5.172 0.917 18.652 1.00 98.44 197 TYR A CA 1
ATOM 1525 C C . TYR A 1 197 ? -3.980 -0.021 18.845 1.00 98.44 197 TYR A C 1
ATOM 1527 O O . TYR A 1 197 ? -2.973 0.093 18.147 1.00 98.44 197 TYR A O 1
ATOM 1535 N N . LYS A 1 198 ? -4.082 -0.923 19.819 1.00 98.56 198 LYS A N 1
ATOM 1536 C CA . LYS A 1 198 ? -2.951 -1.709 20.320 1.00 98.56 198 LYS A CA 1
ATOM 1537 C C . LYS A 1 198 ? -3.252 -3.198 20.346 1.00 98.56 198 LYS A C 1
ATOM 1539 O O . LYS A 1 198 ? -4.412 -3.610 20.247 1.00 98.56 198 LYS A O 1
ATOM 1544 N N . VAL A 1 199 ? -2.202 -3.991 20.507 1.00 98.56 199 VAL A N 1
ATOM 1545 C CA . VAL A 1 199 ? -2.346 -5.390 20.915 1.00 98.56 199 VAL A CA 1
ATOM 1546 C C . VAL A 1 199 ? -2.479 -5.492 22.432 1.00 98.56 199 VAL A C 1
ATOM 1548 O O . VAL A 1 199 ? -2.036 -4.623 23.184 1.00 98.56 199 VAL A O 1
ATOM 1551 N N . ASP A 1 200 ? -3.095 -6.568 22.897 1.00 98.06 200 ASP A N 1
ATOM 1552 C CA . ASP A 1 200 ? -2.972 -7.004 24.276 1.00 98.06 200 ASP A CA 1
ATOM 1553 C C . ASP A 1 200 ? -1.557 -7.580 24.485 1.00 98.06 200 ASP A C 1
ATOM 1555 O O . ASP A 1 200 ? -1.193 -8.554 23.821 1.00 98.06 200 ASP A O 1
ATOM 1559 N N . PRO A 1 201 ? -0.742 -7.010 25.392 1.00 96.25 201 PRO A N 1
ATOM 1560 C CA . PRO A 1 201 ? 0.636 -7.447 25.605 1.00 96.25 201 PRO A CA 1
ATOM 1561 C C . PRO A 1 201 ? 0.751 -8.873 26.160 1.00 96.25 201 PRO A C 1
ATOM 1563 O O . PRO A 1 201 ? 1.827 -9.459 26.072 1.00 96.25 201 PRO A O 1
ATOM 1566 N N . GLN A 1 202 ? -0.317 -9.440 26.734 1.00 97.75 202 GLN A N 1
ATOM 1567 C CA . GLN A 1 202 ? -0.301 -10.811 27.253 1.00 97.75 202 GLN A CA 1
ATOM 1568 C C . GLN A 1 202 ? -0.510 -11.843 26.144 1.00 97.75 202 GLN A C 1
ATOM 1570 O O . GLN A 1 202 ? 0.153 -12.878 26.124 1.00 97.75 202 GLN A O 1
ATOM 1575 N N . THR A 1 203 ? -1.427 -11.567 25.215 1.00 97.88 203 THR A N 1
ATOM 1576 C CA . THR A 1 203 ? -1.796 -12.503 24.141 1.00 97.88 203 THR A CA 1
ATOM 1577 C C . THR A 1 203 ? -1.089 -12.211 22.817 1.00 97.88 203 THR A C 1
ATOM 1579 O O . THR A 1 203 ? -1.014 -13.082 21.949 1.00 97.88 203 THR A O 1
ATOM 1582 N N . GLY A 1 204 ? -0.583 -10.988 22.636 1.00 97.50 204 GLY A N 1
ATOM 1583 C CA . GLY A 1 204 ? -0.051 -10.487 21.371 1.00 97.50 204 GLY A CA 1
ATOM 1584 C C . GLY A 1 204 ? -1.121 -10.311 20.290 1.00 97.50 204 GLY A C 1
ATOM 1585 O O . GLY A 1 204 ? -0.783 -10.199 19.113 1.00 97.50 204 GLY A O 1
ATOM 1586 N N . LEU A 1 205 ? -2.410 -10.335 20.649 1.00 98.56 205 LEU A N 1
ATOM 1587 C CA . LEU A 1 205 ? -3.531 -10.181 19.721 1.00 98.56 205 LEU A CA 1
ATOM 1588 C C . LEU A 1 205 ? -4.066 -8.752 19.743 1.00 98.56 205 LEU A C 1
ATOM 1590 O O . LEU A 1 205 ? -4.010 -8.096 20.774 1.00 98.56 205 LEU A O 1
ATOM 1594 N N . ILE A 1 206 ? -4.609 -8.264 18.624 1.00 98.81 206 ILE A N 1
ATOM 1595 C CA . ILE A 1 206 ? -5.282 -6.958 18.605 1.00 98.81 206 ILE A CA 1
ATOM 1596 C C . ILE A 1 206 ? -6.426 -6.971 19.623 1.00 98.81 206 ILE A C 1
ATOM 1598 O O . ILE A 1 206 ? -7.283 -7.855 19.590 1.00 98.81 206 ILE A O 1
ATOM 1602 N N . ASP A 1 207 ? -6.448 -5.971 20.501 1.00 98.62 207 ASP A N 1
ATOM 1603 C CA . ASP A 1 207 ? -7.514 -5.793 21.483 1.00 98.62 207 ASP A CA 1
ATOM 1604 C C . ASP A 1 207 ? -8.681 -5.039 20.828 1.00 98.62 207 ASP A C 1
ATOM 1606 O O . ASP A 1 207 ? -8.754 -3.806 20.831 1.00 98.62 207 ASP A O 1
ATOM 1610 N N . TYR A 1 208 ? -9.576 -5.797 20.192 1.00 98.69 208 TYR A N 1
ATOM 1611 C CA . TYR A 1 208 ? -10.713 -5.245 19.454 1.00 98.69 208 TYR A CA 1
ATOM 1612 C C . TYR A 1 208 ? -11.728 -4.522 20.346 1.00 98.69 208 TYR A C 1
ATOM 1614 O O . TYR A 1 208 ? -12.420 -3.624 19.865 1.00 98.69 208 TYR A O 1
ATOM 1622 N N . ASP A 1 209 ? -11.822 -4.882 21.625 1.00 98.44 209 ASP A N 1
ATOM 1623 C CA . ASP A 1 209 ? -12.754 -4.248 22.558 1.00 98.44 209 ASP A CA 1
ATOM 1624 C C . ASP A 1 209 ? -12.235 -2.870 22.976 1.00 98.44 209 ASP A C 1
ATOM 1626 O O . ASP A 1 209 ? -12.980 -1.885 22.949 1.00 98.44 209 ASP A O 1
ATOM 1630 N N . LYS A 1 210 ? -10.928 -2.747 23.249 1.00 98.25 210 LYS A N 1
ATOM 1631 C CA . LYS A 1 210 ? -10.299 -1.430 23.425 1.00 98.25 210 LYS A CA 1
ATOM 1632 C C . LYS A 1 210 ? -10.328 -0.610 22.141 1.00 98.25 210 LYS A C 1
ATOM 1634 O O . LYS A 1 210 ? -10.549 0.597 22.218 1.00 98.25 210 LYS A O 1
ATOM 1639 N N . LEU A 1 211 ? -10.144 -1.231 20.973 1.00 98.56 211 LEU A N 1
ATOM 1640 C CA . LEU A 1 211 ? -10.285 -0.547 19.684 1.00 98.56 211 LEU A CA 1
ATOM 1641 C C . LEU A 1 211 ? -11.673 0.093 19.567 1.00 98.56 211 LEU A C 1
ATOM 1643 O O . LEU A 1 211 ? -11.769 1.286 19.285 1.00 98.56 211 LEU A O 1
ATOM 1647 N N . GLU A 1 212 ? -12.737 -0.667 19.841 1.00 98.69 212 GLU A N 1
ATOM 1648 C CA . GLU A 1 212 ? -14.118 -0.174 19.815 1.00 98.69 212 GLU A CA 1
ATOM 1649 C C . GLU A 1 212 ? -14.342 0.983 20.796 1.00 98.69 212 GLU A C 1
ATOM 1651 O O . GLU A 1 212 ? -14.890 2.022 20.413 1.00 98.69 212 GLU A O 1
ATOM 1656 N N . LEU A 1 213 ? -13.854 0.846 22.033 1.00 98.31 213 LEU A N 1
ATOM 1657 C CA . LEU A 1 213 ? -13.940 1.895 23.047 1.00 98.31 213 LEU A CA 1
ATOM 1658 C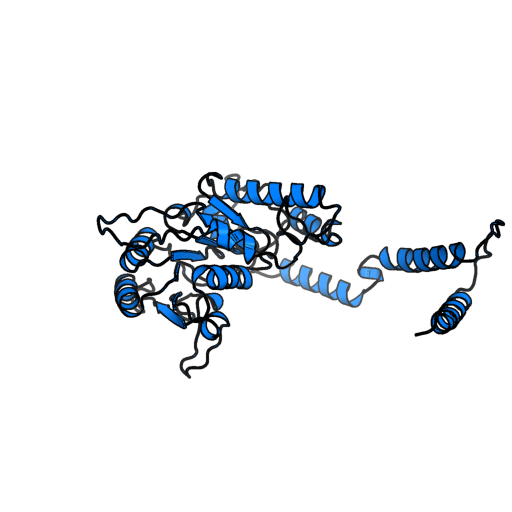 C . LEU A 1 213 ? -13.261 3.189 22.576 1.00 98.31 213 LEU A C 1
ATOM 1660 O O . LEU A 1 213 ? -13.877 4.257 22.592 1.00 98.31 213 LEU A O 1
ATOM 1664 N N . VAL A 1 214 ? -12.002 3.108 22.133 1.00 98.19 214 VAL A N 1
ATOM 1665 C CA . VAL A 1 214 ? -11.239 4.281 21.679 1.00 98.19 214 VAL A CA 1
ATOM 1666 C C . VAL A 1 214 ? -11.877 4.881 20.427 1.00 98.19 214 VAL A C 1
ATOM 1668 O O . VAL A 1 214 ? -11.944 6.105 20.318 1.00 98.19 214 VAL A O 1
ATOM 1671 N N . ALA A 1 215 ? -12.403 4.067 19.507 1.00 98.50 215 ALA A N 1
ATOM 1672 C CA . ALA A 1 215 ? -13.100 4.558 18.320 1.00 98.50 215 ALA A CA 1
ATOM 1673 C C . ALA A 1 215 ? -14.338 5.385 18.696 1.00 98.50 215 ALA A C 1
ATOM 1675 O O . ALA A 1 215 ? -14.559 6.448 18.110 1.00 98.50 215 ALA A O 1
ATOM 1676 N N . GLY A 1 216 ? -15.103 4.958 19.707 1.00 98.12 216 GLY A N 1
ATOM 1677 C CA . GLY A 1 216 ? -16.277 5.682 20.201 1.00 98.12 216 GLY A CA 1
ATOM 1678 C C . GLY A 1 216 ? -15.963 7.094 20.713 1.00 98.12 216 GLY A C 1
ATOM 1679 O O . GLY A 1 216 ? -16.705 8.037 20.417 1.00 98.12 216 GLY A O 1
ATOM 1680 N N . TRP A 1 217 ? -14.841 7.256 21.420 1.00 97.25 217 TRP A N 1
ATOM 1681 C CA . TRP A 1 217 ? -14.375 8.551 21.936 1.00 97.25 217 TRP A CA 1
ATOM 1682 C C . TRP A 1 217 ? -13.677 9.396 20.871 1.00 97.25 217 TRP A C 1
ATOM 1684 O O . TRP A 1 217 ? -13.961 10.585 20.713 1.00 97.25 217 TRP A O 1
ATOM 1694 N N . PHE A 1 218 ? -12.763 8.785 20.120 1.00 98.06 218 PHE A N 1
ATOM 1695 C CA . PHE A 1 218 ? -11.939 9.483 19.145 1.00 98.06 218 PHE A CA 1
ATOM 1696 C C . PHE A 1 218 ? -12.710 9.840 17.874 1.00 98.06 218 PHE A C 1
ATOM 1698 O O . PHE A 1 218 ? -12.366 10.825 17.231 1.00 98.06 218 PHE A O 1
ATOM 1705 N N . ARG A 1 219 ? -13.767 9.100 17.517 1.00 97.88 219 ARG A N 1
ATOM 1706 C CA . ARG A 1 219 ? -14.577 9.319 16.304 1.00 97.88 219 ARG A CA 1
ATOM 1707 C C . ARG A 1 219 ? -13.709 9.440 15.038 1.00 97.88 219 ARG A C 1
ATOM 1709 O O . ARG A 1 219 ? -13.678 10.506 14.415 1.00 97.88 219 ARG A O 1
ATOM 1716 N N . PRO A 1 220 ? -12.949 8.388 14.678 1.00 98.25 220 PRO A N 1
ATOM 1717 C CA . PRO A 1 220 ? -12.132 8.404 13.471 1.00 98.25 220 PRO A CA 1
ATOM 1718 C C . PRO A 1 220 ? -13.005 8.549 12.220 1.00 98.25 220 PRO A C 1
ATOM 1720 O O . PRO A 1 220 ? -14.093 7.990 12.147 1.00 98.25 220 PRO A O 1
ATOM 1723 N N . LYS A 1 221 ? -12.502 9.259 11.206 1.00 97.31 221 LYS A N 1
ATOM 1724 C CA . LYS A 1 221 ? -13.064 9.220 9.849 1.00 97.31 221 LYS A CA 1
ATOM 1725 C C . LYS A 1 221 ? -12.625 7.966 9.096 1.00 97.31 221 LYS A C 1
ATOM 1727 O O . LYS A 1 221 ? -13.364 7.483 8.245 1.00 97.31 221 LYS A O 1
ATOM 1732 N N . ILE A 1 222 ? -11.425 7.461 9.395 1.00 98.31 222 ILE A N 1
ATOM 1733 C CA . ILE A 1 222 ? -10.856 6.255 8.785 1.00 98.31 222 ILE A CA 1
ATOM 1734 C C . ILE A 1 222 ? -10.308 5.346 9.885 1.00 98.31 222 ILE A C 1
ATOM 1736 O O . ILE A 1 222 ? -9.502 5.789 10.707 1.00 98.31 222 ILE A O 1
ATOM 1740 N N . ILE A 1 223 ? -10.711 4.076 9.866 1.00 98.81 223 ILE A N 1
ATOM 1741 C CA . ILE A 1 223 ? -10.086 2.998 10.640 1.00 98.81 223 ILE A CA 1
ATOM 1742 C C . ILE A 1 223 ? -9.288 2.128 9.670 1.00 98.81 223 ILE A C 1
ATOM 1744 O O . ILE A 1 223 ? -9.818 1.687 8.648 1.00 98.81 223 ILE A O 1
ATOM 1748 N N . ILE A 1 224 ? -8.016 1.890 9.985 1.00 98.88 224 ILE A N 1
ATOM 1749 C CA . ILE A 1 224 ? -7.093 1.121 9.151 1.00 98.88 224 ILE A CA 1
ATOM 1750 C C . ILE A 1 224 ? -6.934 -0.287 9.727 1.00 98.88 224 ILE A C 1
ATOM 1752 O O . ILE A 1 224 ? -6.468 -0.447 10.853 1.00 98.88 224 ILE A O 1
ATOM 1756 N N . ALA A 1 225 ? -7.268 -1.302 8.936 1.00 98.81 225 ALA A N 1
ATOM 1757 C CA . ALA A 1 225 ? -7.011 -2.714 9.198 1.00 98.81 225 ALA A CA 1
ATOM 1758 C C . ALA A 1 225 ? -5.826 -3.188 8.337 1.00 98.81 225 ALA A C 1
ATOM 1760 O O . ALA A 1 225 ? -6.000 -3.664 7.213 1.00 98.81 225 ALA A O 1
ATOM 1761 N N . GLY A 1 226 ? -4.605 -3.019 8.840 1.00 98.50 226 GLY A N 1
ATOM 1762 C CA . GLY A 1 226 ? -3.390 -3.395 8.121 1.00 98.50 226 GLY A CA 1
ATOM 1763 C C . GLY A 1 226 ? -2.163 -3.383 9.020 1.00 98.50 226 GLY A C 1
ATOM 1764 O O . GLY A 1 226 ? -2.116 -2.650 10.004 1.00 98.50 226 GLY A O 1
ATOM 1765 N N . THR A 1 227 ? -1.176 -4.214 8.690 1.00 98.62 227 THR A N 1
ATOM 1766 C CA . THR A 1 227 ? -0.041 -4.511 9.575 1.00 98.62 227 THR A CA 1
ATOM 1767 C C . THR A 1 227 ? 1.246 -4.737 8.785 1.00 98.62 227 THR A C 1
ATOM 1769 O O . THR A 1 227 ? 1.209 -5.226 7.653 1.00 98.62 227 THR A O 1
ATOM 1772 N N . SER A 1 228 ? 2.390 -4.455 9.409 1.00 98.44 228 SER A N 1
ATOM 1773 C CA . SER A 1 228 ? 3.723 -4.812 8.899 1.00 98.44 228 SER A CA 1
ATOM 1774 C C . SER A 1 228 ? 4.291 -6.053 9.583 1.00 98.44 228 SER A C 1
ATOM 1776 O O . SER A 1 228 ? 4.892 -6.900 8.929 1.00 98.44 228 SER A O 1
ATOM 1778 N N . ALA A 1 229 ? 4.102 -6.159 10.901 1.00 98.25 229 ALA A N 1
ATOM 1779 C CA . ALA A 1 229 ? 4.706 -7.195 11.736 1.00 98.25 229 ALA A CA 1
ATOM 1780 C C . ALA A 1 229 ? 3.669 -7.785 12.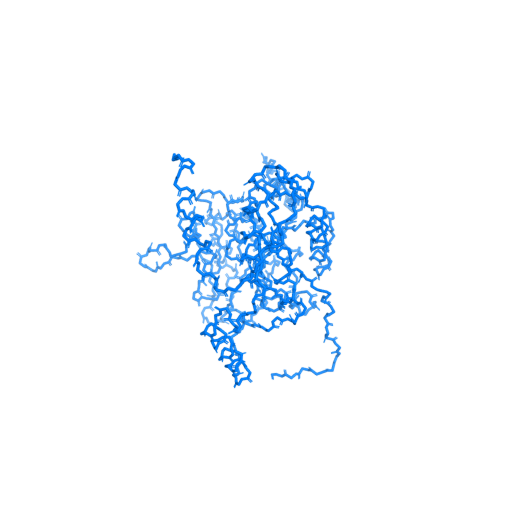700 1.00 98.25 229 ALA A C 1
ATOM 1782 O O . ALA A 1 229 ? 3.781 -7.669 13.915 1.00 98.25 229 ALA A O 1
ATOM 1783 N N . TYR A 1 230 ? 2.640 -8.411 12.132 1.00 98.56 230 TYR A N 1
ATOM 1784 C CA . TYR A 1 230 ? 1.587 -9.101 12.871 1.00 98.56 230 TYR A CA 1
ATOM 1785 C C . TYR A 1 230 ? 1.341 -10.470 12.233 1.00 98.56 230 TYR A C 1
ATOM 1787 O O . TYR A 1 230 ? 1.128 -10.566 11.026 1.00 98.56 230 TYR A O 1
ATOM 1795 N N . SER A 1 231 ? 1.422 -11.541 13.024 1.00 97.62 231 SER A N 1
ATOM 1796 C CA . SER A 1 231 ? 1.460 -12.926 12.523 1.00 97.62 231 SER A CA 1
ATOM 1797 C C . SER A 1 231 ? 0.093 -13.615 12.460 1.00 97.62 231 SER A C 1
ATOM 1799 O O . SER A 1 231 ? 0.012 -14.803 12.136 1.00 97.62 231 SER A O 1
ATOM 1801 N N . ARG A 1 232 ? -0.988 -12.903 12.799 1.00 98.25 232 ARG A N 1
ATOM 1802 C CA . ARG A 1 232 ? -2.357 -13.433 12.817 1.00 98.25 232 ARG A CA 1
ATOM 1803 C C . ARG A 1 232 ? -3.219 -12.767 11.755 1.00 98.25 232 ARG A C 1
ATOM 1805 O O . ARG A 1 232 ? -2.934 -11.668 11.289 1.00 98.25 232 ARG A O 1
ATOM 1812 N N . GLN A 1 233 ? -4.295 -13.454 11.391 1.00 98.38 233 GLN A N 1
ATOM 1813 C CA . GLN A 1 233 ? -5.317 -12.904 10.511 1.00 98.38 233 GLN A CA 1
ATOM 1814 C C . GLN A 1 233 ? -6.091 -11.803 11.244 1.00 98.38 233 GLN A C 1
ATOM 1816 O O . GLN A 1 233 ? -6.336 -11.898 12.447 1.00 98.38 233 GLN A O 1
ATOM 1821 N N . LEU A 1 234 ? -6.483 -10.762 10.511 1.00 98.62 234 LEU A N 1
ATOM 1822 C CA . LEU A 1 234 ? -7.332 -9.700 11.043 1.00 98.62 234 LEU A CA 1
ATOM 1823 C C . LEU A 1 234 ? -8.802 -10.126 11.004 1.00 98.62 234 LEU A C 1
ATOM 1825 O O . LEU A 1 234 ? -9.270 -10.667 10.001 1.00 98.62 234 LEU A O 1
ATOM 1829 N N . ASP A 1 235 ? -9.549 -9.814 12.061 1.00 98.50 235 ASP A N 1
ATOM 1830 C CA . ASP A 1 235 ? -11.002 -9.978 12.083 1.00 98.50 235 ASP A CA 1
ATOM 1831 C C . ASP A 1 235 ? -11.662 -8.779 11.386 1.00 98.50 235 ASP A C 1
ATOM 1833 O O . ASP A 1 235 ? -12.101 -7.802 12.005 1.00 98.50 235 ASP A O 1
ATOM 1837 N N . TYR A 1 236 ? -11.717 -8.842 10.054 1.00 98.62 236 TYR A N 1
ATOM 1838 C CA . TYR A 1 236 ? -12.331 -7.797 9.235 1.00 98.62 236 TYR A CA 1
ATOM 1839 C C . TYR A 1 236 ? -13.823 -7.590 9.545 1.00 98.62 236 TYR A C 1
ATOM 1841 O O . TYR A 1 236 ? -14.329 -6.475 9.392 1.00 98.62 236 TYR A O 1
ATOM 1849 N N . ALA A 1 237 ? -14.528 -8.618 10.032 1.00 98.31 237 ALA A N 1
ATOM 1850 C CA . ALA A 1 237 ? -15.925 -8.500 10.439 1.00 98.31 237 ALA A CA 1
ATOM 1851 C C . ALA A 1 237 ? -16.067 -7.667 11.722 1.00 98.31 237 ALA A C 1
ATOM 1853 O O . ALA A 1 237 ? -16.962 -6.820 11.818 1.00 98.31 237 ALA A O 1
ATOM 1854 N N . ARG A 1 238 ? -15.175 -7.859 12.702 1.00 98.56 238 ARG A N 1
ATOM 1855 C CA . ARG A 1 238 ? -15.108 -7.022 13.908 1.00 98.56 238 ARG A CA 1
ATOM 1856 C C . ARG A 1 238 ? -14.719 -5.589 13.566 1.00 98.56 238 ARG A C 1
ATOM 1858 O O . ARG A 1 238 ? -15.429 -4.683 13.997 1.00 98.56 238 ARG A O 1
ATOM 1865 N N . PHE A 1 239 ? -13.709 -5.379 12.721 1.00 98.69 239 PHE A N 1
ATOM 1866 C CA . PHE A 1 239 ? -13.367 -4.044 12.215 1.00 98.69 239 PHE A CA 1
ATOM 1867 C C . PHE A 1 239 ? -14.553 -3.348 11.538 1.00 98.69 239 PHE A C 1
ATOM 1869 O O . PHE A 1 239 ? -14.812 -2.179 11.815 1.00 98.69 239 PHE A O 1
ATOM 1876 N N . ARG A 1 240 ? -15.304 -4.059 10.686 1.00 98.25 240 ARG A N 1
ATOM 1877 C CA . ARG A 1 240 ? -16.482 -3.503 10.003 1.00 98.25 240 ARG A CA 1
ATOM 1878 C C . ARG A 1 240 ? -17.547 -3.036 10.983 1.00 98.25 240 ARG A C 1
ATOM 1880 O O . ARG A 1 240 ? -18.032 -1.919 10.841 1.00 98.25 240 ARG A O 1
ATOM 1887 N N . ARG A 1 241 ? -17.879 -3.858 11.985 1.00 98.25 241 ARG A N 1
ATOM 1888 C CA . ARG A 1 241 ? -18.856 -3.492 13.026 1.00 98.25 241 ARG A CA 1
ATOM 1889 C C . ARG A 1 241 ? -18.446 -2.221 13.768 1.00 98.25 241 ARG A C 1
ATOM 1891 O O . ARG A 1 241 ? -19.283 -1.349 13.974 1.00 98.25 241 ARG A O 1
ATOM 1898 N N . ILE A 1 242 ? -17.165 -2.102 14.117 1.00 98.50 242 ILE A N 1
ATOM 1899 C CA . ILE A 1 242 ? -16.638 -0.925 14.818 1.00 98.50 242 ILE A CA 1
ATOM 1900 C C . ILE A 1 242 ? -16.661 0.304 13.905 1.00 98.50 242 ILE A C 1
ATOM 1902 O O . ILE A 1 242 ? -17.108 1.368 14.313 1.00 98.50 242 ILE A O 1
ATOM 1906 N N . ALA A 1 243 ? -16.233 0.168 12.649 1.00 97.94 243 ALA A N 1
ATOM 1907 C CA . ALA A 1 243 ? -16.281 1.268 11.692 1.00 97.94 243 ALA A CA 1
ATOM 1908 C C . ALA A 1 243 ? -17.722 1.754 11.451 1.00 97.94 243 ALA A C 1
ATOM 1910 O O . ALA A 1 243 ? -17.960 2.959 11.433 1.00 97.94 243 ALA A O 1
ATOM 1911 N N . ASP A 1 244 ? -18.696 0.843 11.357 1.00 96.69 244 ASP A N 1
ATOM 1912 C CA . ASP A 1 244 ? -20.117 1.190 11.225 1.00 96.69 244 ASP A CA 1
ATOM 1913 C C . ASP A 1 244 ? -20.652 1.931 12.458 1.00 96.69 244 ASP A C 1
ATOM 1915 O O . ASP A 1 244 ? -21.372 2.920 12.307 1.00 96.69 244 ASP A O 1
ATOM 1919 N N . SER A 1 245 ? -20.273 1.512 13.673 1.00 97.62 245 SER A N 1
ATOM 1920 C CA . SER A 1 245 ? -20.766 2.124 14.918 1.00 97.62 245 SER A CA 1
ATOM 1921 C C . SER A 1 245 ? -20.334 3.585 15.087 1.00 97.62 245 SER A C 1
ATOM 1923 O O . SER A 1 245 ? -21.033 4.370 15.733 1.00 97.62 245 SER A O 1
ATOM 1925 N N . VAL A 1 246 ? -19.225 3.981 14.454 1.00 96.94 246 VAL A N 1
ATOM 1926 C CA . VAL A 1 246 ? -18.718 5.362 14.461 1.00 96.94 246 VAL A CA 1
ATOM 1927 C C . VAL A 1 246 ? -18.815 6.063 13.104 1.00 96.94 246 VAL A C 1
ATOM 1929 O O . VAL A 1 246 ? -18.353 7.195 12.984 1.00 96.94 246 VAL A O 1
ATOM 1932 N N . SER A 1 247 ? -19.450 5.431 12.108 1.00 95.88 247 SER A N 1
ATOM 1933 C CA . SER A 1 247 ? -19.578 5.943 10.731 1.00 95.88 247 SER A CA 1
ATOM 1934 C C . SER A 1 247 ? -18.231 6.278 10.063 1.00 95.88 247 SER A C 1
ATOM 1936 O O . SER A 1 247 ? -18.111 7.275 9.350 1.00 95.88 247 SER A O 1
ATOM 1938 N N . ALA A 1 248 ? -17.212 5.449 10.300 1.00 96.62 248 ALA A N 1
ATOM 1939 C CA . ALA A 1 248 ? -15.894 5.557 9.681 1.00 96.62 248 ALA A CA 1
ATOM 1940 C C . ALA A 1 248 ? -15.798 4.751 8.377 1.00 96.62 248 ALA A C 1
ATOM 1942 O O . ALA A 1 248 ? -16.403 3.686 8.220 1.00 96.62 248 ALA A O 1
ATOM 1943 N N . VAL A 1 249 ? -14.937 5.218 7.473 1.00 96.75 249 VAL A N 1
ATOM 1944 C CA . VAL A 1 249 ? -14.431 4.415 6.356 1.00 96.75 249 VAL A CA 1
ATOM 1945 C C . VAL A 1 249 ? -13.543 3.310 6.922 1.00 96.75 249 VAL A C 1
ATOM 1947 O O . VAL A 1 249 ? -12.594 3.590 7.660 1.00 96.75 249 VAL A O 1
ATOM 1950 N N . LEU A 1 250 ? -13.815 2.060 6.548 1.00 98.44 250 LEU A N 1
ATOM 1951 C CA . LEU A 1 250 ? -12.907 0.955 6.826 1.00 98.44 250 LEU A CA 1
ATOM 1952 C C . LEU A 1 250 ? -11.942 0.784 5.655 1.00 98.44 250 LEU A C 1
ATOM 1954 O O . LEU A 1 250 ? -12.337 0.396 4.552 1.00 98.44 250 LEU A O 1
ATOM 1958 N N . MET A 1 251 ? -10.666 1.027 5.921 1.00 98.62 251 MET A N 1
ATOM 1959 C CA . MET A 1 251 ? -9.585 0.851 4.963 1.00 98.62 251 MET A CA 1
ATOM 1960 C C . MET A 1 251 ? -8.743 -0.364 5.350 1.00 98.62 251 MET A C 1
ATOM 1962 O O . MET A 1 251 ? -8.248 -0.424 6.470 1.00 98.62 251 MET A O 1
ATOM 1966 N N . ALA A 1 252 ? -8.523 -1.306 4.434 1.00 98.88 252 ALA A N 1
ATOM 1967 C CA . ALA A 1 252 ? -7.475 -2.310 4.612 1.00 98.88 252 ALA A CA 1
ATOM 1968 C C . ALA A 1 252 ? -6.180 -1.869 3.929 1.00 98.88 252 ALA A C 1
ATOM 1970 O O . ALA A 1 252 ? -6.204 -1.450 2.775 1.00 98.88 252 ALA A O 1
ATOM 1971 N N . ASP A 1 253 ? -5.053 -2.031 4.617 1.00 98.88 253 ASP A N 1
ATOM 1972 C CA . ASP A 1 253 ? -3.727 -1.998 3.998 1.00 98.88 253 ASP A CA 1
ATOM 1973 C C . ASP A 1 253 ? -3.188 -3.430 3.979 1.00 98.88 253 ASP A C 1
ATOM 1975 O O . ASP A 1 253 ? -2.693 -3.949 4.981 1.00 98.88 253 ASP A O 1
ATOM 1979 N N . MET A 1 254 ? -3.345 -4.096 2.835 1.00 98.75 254 MET A N 1
ATOM 1980 C CA . MET A 1 254 ? -3.010 -5.513 2.675 1.00 98.75 254 MET A CA 1
ATOM 1981 C C . MET A 1 254 ? -1.596 -5.733 2.120 1.00 98.75 254 MET A C 1
ATOM 1983 O O . MET A 1 254 ? -1.297 -6.811 1.606 1.00 98.75 254 MET A O 1
ATOM 1987 N N . ALA A 1 255 ? -0.711 -4.732 2.204 1.00 98.62 255 ALA A N 1
ATOM 1988 C CA . ALA A 1 255 ? 0.607 -4.752 1.573 1.00 98.62 255 ALA A CA 1
ATOM 1989 C C . ALA A 1 255 ? 1.404 -6.049 1.810 1.00 98.62 255 ALA A C 1
ATOM 1991 O O . ALA A 1 255 ? 1.983 -6.581 0.860 1.00 98.62 255 ALA A O 1
ATOM 1992 N N . HIS A 1 256 ? 1.421 -6.569 3.043 1.00 98.69 256 HIS A N 1
ATOM 1993 C CA . HIS A 1 256 ? 2.144 -7.798 3.397 1.00 98.69 256 HIS A CA 1
ATOM 1994 C C . HIS A 1 256 ? 1.450 -9.088 2.944 1.00 98.69 256 HIS A C 1
ATOM 1996 O O . HIS A 1 256 ? 2.133 -10.065 2.662 1.00 98.69 256 HIS A O 1
ATOM 2002 N N . ILE A 1 257 ? 0.125 -9.107 2.807 1.00 98.56 257 ILE A N 1
ATOM 2003 C CA . ILE A 1 257 ? -0.650 -10.336 2.550 1.00 98.56 257 ILE A CA 1
ATOM 2004 C C . ILE A 1 257 ? -1.263 -10.399 1.146 1.00 98.56 257 ILE A C 1
ATOM 2006 O O . ILE A 1 257 ? -1.889 -11.394 0.799 1.00 98.56 257 ILE A O 1
ATOM 2010 N N . SER A 1 258 ? -1.091 -9.362 0.324 1.00 98.19 258 SER A N 1
ATOM 2011 C CA . SER A 1 258 ? -1.726 -9.240 -0.997 1.00 98.19 258 SER A CA 1
ATOM 2012 C C . SER A 1 258 ? -1.527 -10.449 -1.914 1.00 98.19 258 SER A C 1
ATOM 2014 O O . SER A 1 258 ? -2.479 -10.860 -2.574 1.00 98.19 258 SER A O 1
ATOM 2016 N N . GLY A 1 259 ? -0.344 -11.071 -1.923 1.00 96.38 259 GLY A N 1
ATOM 2017 C CA . GLY A 1 259 ? -0.113 -12.307 -2.679 1.00 96.38 259 GLY A CA 1
ATOM 2018 C C . GLY A 1 259 ? -0.905 -13.503 -2.140 1.00 96.38 259 GLY A C 1
ATOM 2019 O O . GLY A 1 259 ? -1.468 -14.270 -2.917 1.00 96.38 259 GLY A O 1
ATOM 2020 N N . LEU A 1 260 ? -1.014 -13.628 -0.814 1.00 98.06 260 LEU A N 1
ATOM 2021 C CA . LEU A 1 260 ? -1.776 -14.696 -0.157 1.00 98.06 260 LEU A CA 1
ATOM 2022 C C . LEU A 1 260 ? -3.286 -14.533 -0.386 1.00 98.06 260 LEU A C 1
ATOM 2024 O O . LEU A 1 260 ? -3.981 -15.511 -0.653 1.00 98.06 260 LEU A O 1
ATOM 2028 N N . VAL A 1 261 ? -3.784 -13.294 -0.344 1.00 98.25 261 VAL A N 1
ATOM 2029 C CA . VAL A 1 261 ? -5.183 -12.961 -0.662 1.00 9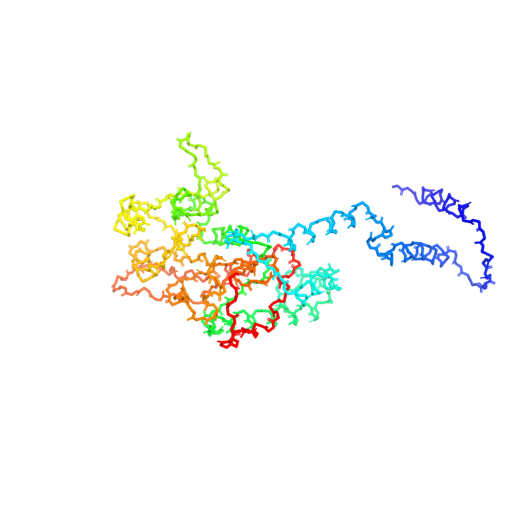8.25 261 VAL A CA 1
ATOM 2030 C C . VAL A 1 261 ? -5.487 -13.261 -2.133 1.00 98.25 261 VAL A C 1
ATOM 2032 O O . VAL A 1 261 ? -6.496 -13.900 -2.445 1.00 98.25 261 VAL A O 1
ATOM 2035 N N . ALA A 1 262 ? -4.599 -12.860 -3.050 1.00 96.38 262 ALA A N 1
ATOM 2036 C CA . ALA A 1 262 ? -4.733 -13.170 -4.472 1.00 96.38 262 ALA A CA 1
ATOM 2037 C C . ALA A 1 262 ? -4.803 -14.689 -4.715 1.00 96.38 262 ALA A C 1
ATOM 2039 O O . ALA A 1 262 ? -5.672 -15.151 -5.455 1.00 96.38 262 ALA A O 1
ATOM 2040 N N . ALA A 1 263 ? -3.966 -15.464 -4.017 1.00 95.94 263 ALA A N 1
ATOM 2041 C CA . ALA A 1 263 ? -3.946 -16.926 -4.074 1.00 95.94 263 ALA A CA 1
ATOM 2042 C C . ALA A 1 263 ? -5.129 -17.620 -3.374 1.00 95.94 263 ALA A C 1
ATOM 2044 O O . ALA A 1 263 ? -5.282 -18.829 -3.508 1.00 95.94 263 ALA A O 1
ATOM 2045 N N . GLY A 1 264 ? -5.965 -16.888 -2.630 1.00 96.38 264 GLY A N 1
ATOM 2046 C CA . GLY A 1 264 ? -7.066 -17.475 -1.859 1.00 96.38 264 GLY A CA 1
ATOM 2047 C C . GLY A 1 264 ? -6.612 -18.244 -0.611 1.00 96.38 264 GLY A C 1
ATOM 2048 O O . GLY A 1 264 ? -7.391 -19.007 -0.054 1.00 96.38 264 GLY A O 1
ATOM 2049 N N . LEU A 1 265 ? -5.370 -18.035 -0.160 1.00 96.94 265 LEU A N 1
ATOM 2050 C CA . LEU A 1 265 ? -4.778 -18.688 1.018 1.00 96.94 265 LEU A CA 1
ATOM 2051 C C . LEU A 1 265 ? -4.920 -17.856 2.303 1.00 96.94 265 LEU A C 1
ATOM 2053 O O . LEU A 1 265 ? -4.509 -18.285 3.378 1.00 96.94 265 LEU A O 1
ATOM 2057 N N . HIS A 1 266 ? -5.474 -16.648 2.199 1.00 97.19 266 HIS A N 1
ATOM 2058 C CA . HIS A 1 266 ? -5.701 -15.739 3.318 1.00 97.19 266 HIS A CA 1
ATOM 2059 C C . HIS A 1 266 ? -7.076 -15.068 3.174 1.00 97.19 266 HIS A C 1
ATOM 2061 O O . HIS A 1 266 ? -7.461 -14.760 2.040 1.00 97.19 266 HIS A O 1
ATOM 2067 N N . PRO A 1 267 ? -7.806 -14.801 4.279 1.00 97.12 267 PRO A N 1
ATOM 2068 C CA . PRO A 1 267 ? -9.065 -14.064 4.239 1.00 97.12 267 PRO A CA 1
ATOM 2069 C C . PRO A 1 267 ? -8.968 -12.763 3.443 1.00 97.12 267 PRO A C 1
ATOM 2071 O O . PRO A 1 267 ? -7.996 -12.011 3.575 1.00 97.12 267 PRO A O 1
ATOM 2074 N N . SER A 1 268 ? -9.993 -12.512 2.630 1.00 98.12 268 SER A N 1
ATOM 2075 C CA . SER A 1 268 ? -10.082 -11.349 1.754 1.00 98.12 268 SER A CA 1
ATOM 2076 C C . SER A 1 268 ? -10.610 -10.124 2.514 1.00 98.12 268 SER A C 1
ATOM 2078 O O . SER A 1 268 ? -11.704 -10.188 3.077 1.00 98.12 268 SER A O 1
ATOM 2080 N N . PRO A 1 269 ? -9.909 -8.973 2.505 1.00 98.38 269 PRO A N 1
ATOM 2081 C CA . PRO A 1 269 ? -10.438 -7.737 3.088 1.00 98.38 269 PRO A CA 1
ATOM 2082 C C . PRO A 1 269 ? -11.595 -7.141 2.268 1.00 98.38 269 PRO A C 1
ATOM 2084 O O . PRO A 1 269 ? -12.389 -6.355 2.789 1.00 98.38 269 PRO A O 1
ATOM 2087 N N . PHE A 1 270 ? -11.714 -7.504 0.986 1.00 98.12 270 PHE A N 1
ATOM 2088 C CA . PHE A 1 270 ? -12.681 -6.913 0.055 1.0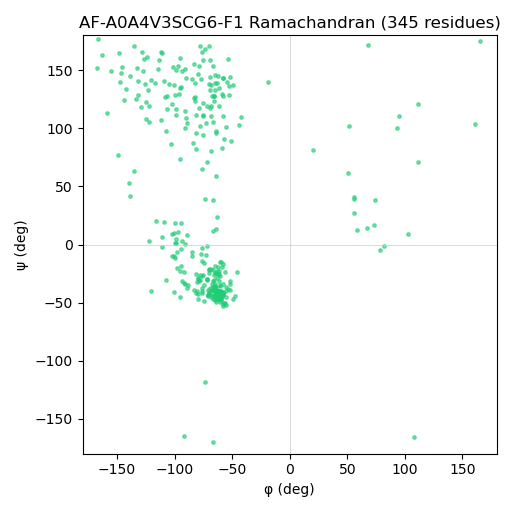0 98.12 270 PHE A CA 1
ATOM 2089 C C . PHE A 1 270 ? -14.143 -7.157 0.461 1.00 98.12 270 PHE A C 1
ATOM 2091 O O . PHE A 1 270 ? -15.020 -6.357 0.130 1.00 98.12 270 PHE A O 1
ATOM 2098 N N . ASP A 1 271 ? -14.422 -8.191 1.254 1.00 95.25 271 ASP A N 1
ATOM 2099 C CA . ASP A 1 271 ? -15.777 -8.479 1.736 1.00 95.25 271 ASP A CA 1
ATOM 2100 C C . ASP A 1 271 ? -16.265 -7.448 2.767 1.00 95.25 271 ASP A C 1
ATOM 2102 O O . ASP A 1 271 ? -17.468 -7.232 2.928 1.00 95.25 271 ASP A O 1
ATOM 2106 N N . TYR A 1 272 ? -15.356 -6.732 3.430 1.00 97.38 272 TYR A N 1
ATOM 2107 C CA . TYR A 1 272 ? -15.670 -5.862 4.568 1.00 97.38 272 TYR A CA 1
ATOM 2108 C C . TYR A 1 272 ? -15.285 -4.403 4.327 1.00 97.38 272 TYR A C 1
ATOM 2110 O O . TYR A 1 272 ? -16.041 -3.499 4.692 1.00 97.38 272 TYR A O 1
ATOM 2118 N N . CYS A 1 273 ? -14.143 -4.167 3.693 1.00 97.50 273 CYS A N 1
ATOM 2119 C CA . CYS A 1 273 ? -13.566 -2.838 3.561 1.00 97.50 273 CYS A CA 1
ATOM 2120 C C . CYS A 1 273 ? -14.231 -2.007 2.453 1.00 97.50 273 CYS A C 1
ATOM 2122 O O . CYS A 1 273 ? -14.776 -2.534 1.477 1.00 97.50 273 CYS A O 1
ATOM 2124 N N . ASP A 1 274 ? -14.164 -0.688 2.622 1.00 96.69 274 ASP A N 1
ATOM 2125 C CA . ASP A 1 274 ? -14.620 0.306 1.644 1.00 96.69 274 ASP A CA 1
ATOM 2126 C C . ASP A 1 274 ? -13.493 0.660 0.663 1.00 96.69 274 ASP A C 1
ATOM 2128 O O . ASP A 1 274 ? -13.726 0.882 -0.528 1.00 96.69 274 ASP A O 1
ATOM 2132 N N . VAL A 1 275 ? -12.259 0.671 1.177 1.00 98.06 275 VAL A N 1
ATOM 2133 C CA . VAL A 1 275 ? -11.018 0.919 0.440 1.00 98.06 275 VAL A CA 1
ATOM 2134 C C . VAL A 1 275 ? -10.003 -0.159 0.804 1.00 98.06 275 VAL A C 1
ATOM 2136 O O . VAL A 1 275 ? -9.892 -0.549 1.967 1.00 98.06 275 VAL A O 1
ATOM 2139 N N . VAL A 1 276 ? -9.241 -0.630 -0.179 1.00 98.75 276 VAL A N 1
ATOM 2140 C CA . VAL A 1 276 ? -8.115 -1.544 0.040 1.00 98.75 276 VAL A CA 1
ATOM 2141 C C . VAL A 1 276 ? -6.891 -0.987 -0.671 1.00 98.75 276 VAL A C 1
ATOM 2143 O O . VAL A 1 276 ? -6.888 -0.850 -1.893 1.00 98.75 276 VAL A O 1
ATOM 2146 N N . THR A 1 277 ? -5.838 -0.673 0.073 1.00 98.75 277 THR A N 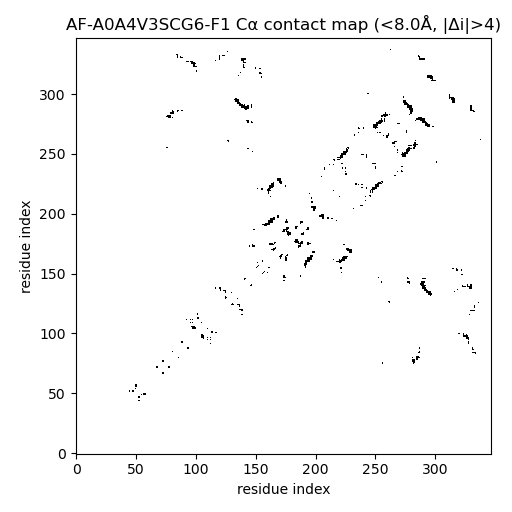1
ATOM 2147 C CA . THR A 1 277 ? -4.537 -0.321 -0.496 1.00 98.75 277 THR A CA 1
ATOM 2148 C C . THR A 1 277 ? -3.586 -1.502 -0.417 1.00 98.75 277 THR A C 1
ATOM 2150 O O . THR A 1 277 ? -3.704 -2.392 0.429 1.00 98.75 277 THR A O 1
ATOM 2153 N N . THR A 1 278 ? -2.631 -1.539 -1.340 1.00 98.62 278 THR A N 1
ATOM 2154 C CA . THR A 1 278 ? -1.557 -2.526 -1.295 1.00 98.62 278 THR A CA 1
ATOM 2155 C C . THR A 1 278 ? -0.326 -2.042 -2.033 1.00 98.62 278 THR A C 1
ATOM 2157 O O . THR A 1 278 ? -0.418 -1.355 -3.048 1.00 98.62 278 THR A O 1
ATOM 2160 N N . THR A 1 279 ? 0.842 -2.482 -1.576 1.00 97.19 279 THR A N 1
ATOM 2161 C CA . THR A 1 279 ? 2.046 -2.510 -2.409 1.00 97.19 279 THR A CA 1
ATOM 2162 C C . THR A 1 279 ? 2.008 -3.660 -3.408 1.00 97.19 279 THR A C 1
ATOM 2164 O O . THR A 1 279 ? 1.352 -4.668 -3.156 1.00 97.19 279 THR A O 1
ATOM 2167 N N . THR A 1 280 ? 2.781 -3.563 -4.489 1.00 95.88 280 THR A N 1
ATOM 2168 C CA . THR A 1 280 ? 2.873 -4.633 -5.497 1.00 95.88 280 THR A CA 1
ATOM 2169 C C . THR A 1 280 ? 4.094 -5.548 -5.383 1.00 95.88 280 THR A C 1
ATOM 2171 O O . THR A 1 280 ? 4.103 -6.591 -6.021 1.00 95.88 280 THR A O 1
ATOM 2174 N N . HIS A 1 281 ? 5.100 -5.220 -4.565 1.00 91.81 281 HIS A N 1
ATOM 2175 C CA . HIS A 1 281 ? 6.413 -5.897 -4.566 1.00 91.81 281 HIS A CA 1
ATOM 2176 C C . HIS A 1 281 ? 6.603 -7.024 -3.541 1.00 91.81 281 HIS A C 1
ATOM 2178 O O . HIS A 1 281 ? 7.481 -7.850 -3.748 1.00 91.81 281 HIS A O 1
ATOM 2184 N N . LYS A 1 282 ? 5.830 -7.050 -2.444 1.00 97.25 282 LYS A N 1
ATOM 2185 C CA . LYS A 1 282 ? 6.025 -7.983 -1.314 1.00 97.25 282 LYS A CA 1
ATOM 2186 C C . LYS A 1 282 ? 5.593 -9.417 -1.668 1.00 97.25 282 LYS A C 1
ATOM 2188 O O . LYS A 1 282 ? 6.084 -10.019 -2.618 1.00 97.25 282 LYS A O 1
ATOM 2193 N N . THR A 1 283 ? 4.601 -9.969 -0.973 1.00 97.88 283 THR A N 1
ATOM 2194 C CA . THR A 1 283 ? 4.040 -11.290 -1.296 1.00 97.88 283 THR A CA 1
ATOM 2195 C C . THR A 1 283 ? 3.415 -11.347 -2.690 1.00 97.88 283 THR A C 1
ATOM 2197 O O . THR A 1 283 ? 3.359 -12.420 -3.278 1.00 97.88 283 THR A O 1
ATOM 2200 N N . LEU A 1 284 ? 3.008 -10.205 -3.262 1.00 95.75 284 LEU A N 1
ATOM 2201 C CA . LEU A 1 284 ? 2.517 -10.133 -4.643 1.00 95.75 284 LEU A CA 1
ATOM 2202 C C . LEU A 1 284 ? 3.628 -10.242 -5.709 1.00 95.75 284 LEU A C 1
ATOM 2204 O O . LEU A 1 284 ? 3.330 -10.517 -6.869 1.00 95.75 284 LEU A O 1
ATOM 2208 N N . ARG A 1 285 ? 4.903 -10.065 -5.326 1.00 96.00 285 ARG A N 1
ATOM 2209 C CA . ARG A 1 285 ? 6.093 -10.324 -6.162 1.00 96.00 285 ARG A CA 1
ATOM 2210 C C . ARG A 1 285 ? 6.124 -9.585 -7.516 1.00 96.00 285 ARG A C 1
ATOM 2212 O O . ARG A 1 285 ? 6.719 -10.044 -8.492 1.00 96.00 285 ARG A O 1
ATOM 2219 N N . GLY A 1 286 ? 5.460 -8.437 -7.588 1.00 90.25 286 GLY A N 1
ATOM 2220 C CA . GLY A 1 286 ? 5.467 -7.518 -8.723 1.00 90.25 286 GLY A CA 1
ATOM 2221 C C . GLY A 1 286 ? 6.554 -6.440 -8.611 1.00 90.25 286 GLY A C 1
ATOM 2222 O O . GLY A 1 286 ? 7.478 -6.555 -7.803 1.00 90.25 286 GLY A O 1
ATOM 2223 N N . PRO A 1 287 ? 6.470 -5.364 -9.412 1.00 89.94 287 PRO A N 1
ATOM 2224 C CA . PRO A 1 287 ? 7.400 -4.241 -9.308 1.00 89.94 287 PRO A CA 1
ATOM 2225 C C . PRO A 1 287 ? 7.176 -3.444 -8.014 1.00 89.94 287 PRO A C 1
ATOM 2227 O O . PRO A 1 287 ? 6.156 -3.597 -7.334 1.00 89.94 287 PRO A O 1
ATOM 2230 N N . ARG A 1 288 ? 8.082 -2.509 -7.699 1.00 91.62 288 ARG A N 1
ATOM 2231 C CA . ARG A 1 288 ? 7.780 -1.449 -6.724 1.00 91.62 288 ARG A CA 1
ATOM 2232 C C . ARG A 1 288 ? 6.685 -0.541 -7.296 1.00 91.62 288 ARG A C 1
ATOM 2234 O O . ARG A 1 288 ? 6.779 -0.091 -8.431 1.00 91.62 288 ARG A O 1
ATOM 2241 N N . GLY A 1 289 ? 5.636 -0.339 -6.512 1.00 91.75 289 GLY A N 1
ATOM 2242 C CA . GLY A 1 289 ? 4.377 0.262 -6.935 1.00 91.75 289 GLY A CA 1
ATOM 2243 C C . GLY A 1 289 ? 3.295 0.002 -5.892 1.00 91.75 289 GLY A C 1
ATOM 2244 O O . GLY A 1 289 ? 3.533 -0.707 -4.898 1.00 91.75 289 GLY A O 1
ATOM 2245 N N . ALA A 1 290 ? 2.118 0.579 -6.109 1.00 94.62 290 ALA A N 1
ATOM 2246 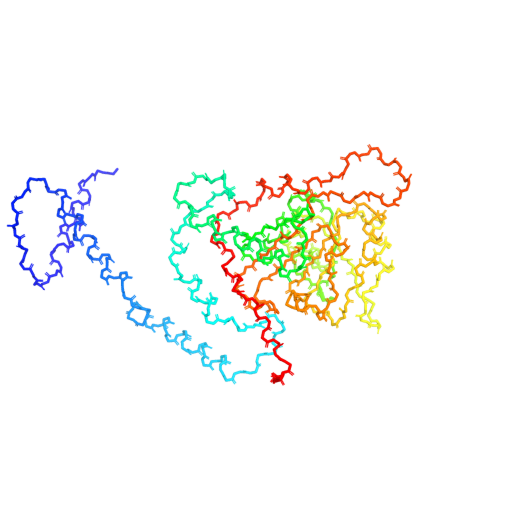C CA . ALA A 1 290 ? 0.940 0.332 -5.296 1.00 94.62 290 ALA A CA 1
ATOM 2247 C C . ALA A 1 290 ? -0.356 0.442 -6.097 1.00 94.62 290 ALA A C 1
ATOM 2249 O O . ALA A 1 290 ? -0.395 0.979 -7.203 1.00 94.62 290 ALA A O 1
ATOM 2250 N N . MET A 1 291 ? -1.425 -0.069 -5.497 1.00 96.00 291 MET A N 1
ATOM 2251 C CA . MET A 1 291 ? -2.783 0.070 -6.003 1.00 96.00 291 MET A CA 1
ATOM 2252 C C . MET A 1 291 ? -3.719 0.504 -4.887 1.00 96.00 291 MET A C 1
ATOM 2254 O O . MET A 1 291 ? -3.501 0.182 -3.715 1.00 96.00 291 MET A O 1
ATOM 2258 N N . ILE A 1 292 ? -4.778 1.199 -5.283 1.00 97.50 292 ILE A N 1
ATOM 2259 C CA . ILE A 1 292 ? -5.870 1.614 -4.409 1.00 97.50 292 ILE A CA 1
ATOM 2260 C C . ILE A 1 292 ? -7.160 1.084 -5.020 1.00 97.50 292 ILE A C 1
ATOM 2262 O O . ILE A 1 292 ? -7.616 1.577 -6.051 1.00 97.50 292 ILE A O 1
ATOM 2266 N N . PHE A 1 293 ? -7.741 0.074 -4.392 1.00 97.81 293 PHE A N 1
ATOM 2267 C CA . PHE A 1 293 ? -9.065 -0.427 -4.720 1.00 97.81 293 PHE A CA 1
ATOM 2268 C C . PHE A 1 293 ? -10.107 0.313 -3.893 1.00 97.81 293 PHE A C 1
ATOM 2270 O O . PHE A 1 293 ? -9.885 0.603 -2.717 1.00 97.81 293 PHE A O 1
ATOM 2277 N N . TYR A 1 294 ? -11.258 0.586 -4.489 1.00 96.25 294 TYR A N 1
ATOM 2278 C CA . TYR A 1 294 ? -12.345 1.289 -3.821 1.00 96.25 294 TYR A CA 1
ATOM 2279 C C . TYR A 1 294 ? -13.703 0.793 -4.300 1.00 96.25 294 TYR A C 1
ATOM 2281 O O . TYR A 1 294 ? -13.877 0.448 -5.473 1.00 96.25 294 TYR A O 1
ATOM 2289 N N . ARG A 1 295 ? -14.689 0.804 -3.401 1.00 92.69 295 ARG A N 1
ATOM 2290 C CA . ARG A 1 295 ? -16.086 0.591 -3.781 1.00 92.69 295 ARG A CA 1
ATOM 2291 C C . ARG A 1 295 ? -16.597 1.790 -4.580 1.00 92.69 295 ARG A C 1
ATOM 2293 O O . ARG A 1 295 ? -16.389 2.939 -4.197 1.00 92.69 295 ARG A O 1
ATOM 2300 N N . LYS A 1 296 ? -17.265 1.527 -5.705 1.00 88.00 296 LYS A N 1
ATOM 2301 C CA . LYS A 1 296 ? -17.861 2.565 -6.566 1.00 88.00 296 LYS A CA 1
ATOM 2302 C C . LYS A 1 296 ? -19.094 3.204 -5.936 1.00 88.00 296 LYS A C 1
ATOM 2304 O O . LYS A 1 296 ? -19.353 4.379 -6.175 1.00 88.00 296 LYS A O 1
ATOM 2309 N N . TYR A 1 297 ? -19.806 2.441 -5.113 1.00 78.19 297 TYR A N 1
ATOM 2310 C CA . TYR A 1 297 ? -20.999 2.875 -4.400 1.00 78.19 297 TYR A CA 1
ATOM 2311 C C . TYR A 1 297 ? -20.785 2.732 -2.896 1.00 78.19 297 TYR A C 1
ATOM 2313 O O . TYR A 1 297 ? -20.185 1.757 -2.435 1.00 78.19 297 TYR A O 1
ATOM 2321 N N . ALA A 1 298 ? -21.295 3.696 -2.132 1.00 65.88 298 ALA A N 1
ATOM 2322 C CA . ALA A 1 298 ? -21.310 3.596 -0.682 1.00 65.88 298 ALA A CA 1
ATOM 2323 C C . ALA A 1 298 ? -22.187 2.413 -0.246 1.00 65.88 298 ALA A C 1
ATOM 2325 O O . ALA A 1 298 ? -23.270 2.190 -0.794 1.00 65.88 298 ALA A O 1
ATOM 2326 N N . ARG A 1 299 ? -21.735 1.657 0.759 1.00 63.59 299 ARG A N 1
ATOM 2327 C CA . ARG A 1 299 ? -22.580 0.644 1.398 1.00 63.59 299 ARG A CA 1
ATOM 2328 C C . ARG A 1 299 ? -23.744 1.339 2.095 1.00 63.59 299 ARG A C 1
ATOM 2330 O O . ARG A 1 299 ? -23.535 2.315 2.813 1.00 63.59 299 ARG A O 1
ATOM 2337 N N . GLN A 1 300 ? -24.961 0.832 1.898 1.00 55.53 300 GLN A N 1
ATOM 2338 C CA . GLN A 1 300 ? -26.095 1.307 2.686 1.00 55.53 300 GLN A CA 1
ATOM 2339 C C . GLN A 1 300 ? -25.834 1.010 4.172 1.00 55.53 300 GLN A C 1
ATOM 2341 O O . GLN A 1 300 ? -25.388 -0.100 4.491 1.00 55.53 300 GLN A O 1
ATOM 2346 N N . PRO A 1 301 ? -26.081 1.970 5.081 1.00 51.12 301 PRO A N 1
ATOM 2347 C CA . PRO A 1 301 ? -25.939 1.727 6.509 1.00 51.12 301 PRO A CA 1
ATOM 2348 C C . PRO A 1 301 ? -26.862 0.575 6.929 1.00 51.12 301 PRO A C 1
ATOM 2350 O O . PRO A 1 301 ? -28.045 0.556 6.601 1.00 51.12 301 PRO A O 1
ATOM 2353 N N . ARG A 1 302 ? -26.313 -0.412 7.648 1.00 45.72 302 ARG A N 1
ATOM 2354 C CA . ARG A 1 302 ? -27.049 -1.610 8.101 1.00 45.72 302 ARG A CA 1
ATOM 2355 C C . ARG A 1 302 ? -27.978 -1.357 9.294 1.00 45.72 302 ARG A C 1
ATOM 2357 O O . ARG A 1 302 ? -28.664 -2.276 9.730 1.00 45.72 302 ARG A O 1
ATOM 2364 N N . THR A 1 303 ? -28.003 -0.146 9.845 1.00 43.19 303 THR A N 1
ATOM 2365 C CA . THR A 1 303 ? -28.843 0.209 10.991 1.00 43.19 303 THR A CA 1
ATOM 2366 C C . THR A 1 303 ? -30.036 1.054 10.543 1.00 43.19 303 THR A C 1
ATOM 2368 O O . THR A 1 303 ? -29.890 1.989 9.764 1.00 43.19 303 THR A O 1
ATOM 2371 N N . ASN A 1 304 ? -31.225 0.770 11.092 1.00 37.31 304 ASN A N 1
ATOM 2372 C CA . ASN A 1 304 ? -32.471 1.539 10.902 1.00 37.31 304 ASN A CA 1
ATOM 2373 C C . ASN A 1 304 ? -32.411 2.986 11.446 1.00 37.31 304 ASN A C 1
ATOM 2375 O O . ASN A 1 304 ? -33.441 3.648 11.592 1.00 37.31 304 ASN A O 1
ATOM 2379 N N . ALA A 1 305 ? -31.224 3.499 11.769 1.00 39.38 305 ALA A N 1
ATOM 2380 C CA . ALA A 1 305 ? -31.052 4.898 12.090 1.00 39.38 305 ALA A CA 1
ATOM 2381 C C . ALA A 1 305 ? -31.174 5.685 10.782 1.00 39.38 305 ALA A C 1
ATOM 2383 O O . ALA A 1 305 ? -30.261 5.689 9.961 1.00 39.38 305 ALA A O 1
ATOM 2384 N N . LYS A 1 306 ? -32.316 6.354 10.590 1.00 36.66 306 LYS A N 1
ATOM 2385 C CA . LYS A 1 306 ? -32.451 7.448 9.624 1.00 36.66 306 LYS A CA 1
ATOM 2386 C C . LYS A 1 306 ? -31.443 8.541 10.003 1.00 36.66 306 LYS A C 1
ATOM 2388 O O . LYS A 1 306 ? -31.796 9.485 10.704 1.00 36.66 306 LYS A O 1
ATOM 2393 N N . SER A 1 307 ? -30.183 8.405 9.595 1.00 36.06 307 SER A N 1
ATOM 2394 C CA . SER A 1 307 ? -29.237 9.511 9.636 1.00 36.06 307 SER A CA 1
ATOM 2395 C C . SER A 1 307 ? -29.537 10.406 8.439 1.00 36.06 307 SER A C 1
ATOM 2397 O O . SER A 1 307 ? -29.483 10.009 7.279 1.00 36.06 307 SER A O 1
ATOM 2399 N N . SER A 1 308 ? -29.921 11.639 8.739 1.00 31.39 308 SER A N 1
ATOM 2400 C CA . SER A 1 308 ? -30.244 12.705 7.794 1.00 31.39 308 SER A CA 1
ATOM 2401 C C . SER A 1 308 ? -29.000 13.296 7.119 1.00 31.39 308 SER A C 1
ATOM 2403 O O . SER A 1 308 ? -28.908 14.505 6.921 1.00 31.39 308 SER A O 1
ATOM 2405 N N . SER A 1 309 ? -28.022 12.465 6.771 1.00 32.03 309 SER A N 1
ATOM 2406 C CA . SER A 1 309 ? -26.896 12.863 5.940 1.00 32.03 309 SER A CA 1
ATOM 2407 C C . SER A 1 309 ? -26.867 11.962 4.715 1.00 32.03 309 SER A C 1
ATOM 2409 O O . SER A 1 309 ? -26.704 10.749 4.813 1.00 32.03 309 SER A O 1
ATOM 2411 N N . ASN A 1 310 ? -26.996 12.571 3.537 1.00 29.77 310 ASN A N 1
ATOM 2412 C CA . ASN A 1 310 ? -26.627 11.983 2.249 1.00 29.77 310 ASN A CA 1
ATOM 2413 C C . ASN A 1 310 ? -25.097 11.746 2.213 1.00 29.77 310 ASN A C 1
ATOM 2415 O O . ASN A 1 310 ? -24.381 12.350 1.424 1.00 29.77 310 ASN A O 1
ATOM 2419 N N . GLY A 1 311 ? -24.581 10.942 3.146 1.00 32.62 311 GLY A N 1
ATOM 2420 C CA . GLY A 1 311 ? -23.165 10.767 3.470 1.00 32.62 311 GLY A CA 1
ATOM 2421 C C . GLY A 1 311 ? -22.542 9.527 2.843 1.00 32.62 311 GLY A C 1
ATOM 2422 O O . GLY A 1 311 ? -21.493 9.076 3.298 1.00 32.62 311 GLY A O 1
ATOM 2423 N N . GLY A 1 312 ? -23.174 8.961 1.813 1.00 35.75 312 GLY A N 1
ATOM 2424 C CA . GLY A 1 312 ? -22.478 8.035 0.937 1.00 35.75 312 GLY A CA 1
ATOM 2425 C C . GLY A 1 312 ? -21.379 8.816 0.234 1.00 35.75 312 GLY A C 1
ATOM 2426 O O . GLY A 1 312 ? -21.654 9.502 -0.743 1.00 35.75 312 GLY A O 1
ATOM 2427 N N . VAL A 1 313 ? -20.153 8.774 0.760 1.00 44.00 313 VAL A N 1
ATOM 2428 C CA . VAL A 1 313 ? -19.002 9.338 0.057 1.00 44.00 313 VAL A CA 1
ATOM 2429 C C . VAL A 1 313 ? -18.946 8.607 -1.277 1.00 44.00 313 VAL A C 1
ATOM 2431 O O . VAL A 1 313 ? -18.685 7.405 -1.314 1.00 44.00 313 VAL A O 1
ATOM 2434 N N . GLU A 1 314 ? -19.247 9.301 -2.374 1.00 45.16 314 GLU A N 1
ATOM 2435 C CA . GLU A 1 314 ? -18.974 8.791 -3.712 1.00 45.16 314 GLU A CA 1
ATOM 2436 C C . GLU A 1 314 ? -17.454 8.759 -3.872 1.00 45.16 314 GLU A C 1
ATOM 2438 O O . GLU A 1 314 ? -16.847 9.655 -4.459 1.00 45.16 314 GLU A O 1
ATOM 2443 N N . ILE A 1 315 ? -16.824 7.715 -3.317 1.00 52.78 315 ILE A N 1
ATOM 2444 C CA . ILE A 1 315 ? -15.372 7.498 -3.356 1.00 52.78 315 ILE A CA 1
ATOM 2445 C C . ILE A 1 315 ? -14.889 7.603 -4.807 1.00 52.78 315 ILE A C 1
ATOM 2447 O O . ILE A 1 315 ? -13.809 8.120 -5.067 1.00 52.78 315 ILE A O 1
ATOM 2451 N N . HIS A 1 316 ? -15.740 7.220 -5.761 1.00 44.59 316 HIS A N 1
ATOM 2452 C CA . HIS A 1 316 ? -15.518 7.353 -7.190 1.00 44.59 316 HIS A CA 1
ATOM 2453 C C . HIS A 1 316 ? -15.257 8.797 -7.680 1.00 44.59 316 HIS A C 1
ATOM 2455 O O . HIS A 1 316 ? -14.338 8.985 -8.477 1.00 44.59 316 HIS A O 1
ATOM 2461 N N . GLN A 1 317 ? -15.983 9.825 -7.221 1.00 40.50 317 GLN A N 1
ATOM 2462 C CA . GLN A 1 317 ? -15.737 11.209 -7.666 1.00 40.50 317 GLN A CA 1
ATOM 2463 C C . GLN A 1 317 ? -14.425 11.748 -7.100 1.00 40.50 317 GLN A C 1
ATOM 2465 O O . GLN A 1 317 ? -13.601 12.289 -7.839 1.00 40.50 317 GLN A O 1
ATOM 2470 N N . THR A 1 318 ? -14.172 11.506 -5.814 1.00 45.22 318 THR A N 1
ATOM 2471 C CA . THR A 1 318 ? -12.913 11.904 -5.189 1.00 45.22 318 THR A CA 1
ATOM 2472 C C . THR A 1 318 ? -11.734 11.143 -5.803 1.00 45.22 318 THR A C 1
ATOM 2474 O O . THR A 1 318 ? -10.695 11.762 -6.015 1.00 45.22 318 THR A O 1
ATOM 2477 N N . SER A 1 319 ? -11.913 9.859 -6.179 1.00 45.06 319 SER A N 1
ATOM 2478 C CA . SER A 1 319 ? -10.934 8.963 -6.847 1.00 45.06 319 SER A CA 1
ATOM 2479 C C . SER A 1 319 ? -10.462 9.420 -8.235 1.00 45.06 319 SER A C 1
ATOM 2481 O O . SER A 1 319 ? -9.417 8.977 -8.712 1.00 45.06 319 SER A O 1
ATOM 2483 N N . ARG A 1 320 ? -11.215 10.306 -8.898 1.00 44.50 320 ARG A N 1
ATOM 2484 C CA . ARG A 1 320 ? -10.881 10.809 -10.240 1.00 44.50 320 ARG A CA 1
ATOM 2485 C C . ARG A 1 320 ? -10.059 12.096 -10.205 1.00 44.50 320 ARG A C 1
ATOM 2487 O O . ARG A 1 320 ? -9.204 12.279 -11.063 1.00 44.50 320 ARG A O 1
ATOM 2494 N N . SER A 1 321 ? -10.290 12.957 -9.214 1.00 37.94 321 SER A N 1
ATOM 2495 C CA . SER A 1 321 ? -9.741 14.323 -9.193 1.00 37.94 321 SER A CA 1
ATOM 2496 C C . SER A 1 321 ? -8.413 14.455 -8.438 1.00 37.94 321 SER A C 1
ATOM 2498 O O . SER A 1 321 ? -7.597 15.297 -8.792 1.00 37.94 321 SER A O 1
ATOM 2500 N N . ALA A 1 322 ? -8.174 13.641 -7.402 1.00 36.91 322 ALA A N 1
ATOM 2501 C CA . ALA A 1 322 ? -7.036 13.828 -6.488 1.00 36.91 322 ALA A CA 1
ATOM 2502 C C . ALA A 1 322 ? -5.792 12.950 -6.772 1.00 36.91 322 ALA A C 1
ATOM 2504 O O . ALA A 1 322 ? -4.846 12.976 -5.990 1.00 36.91 322 ALA A O 1
ATOM 2505 N N . TRP A 1 323 ? -5.773 12.158 -7.854 1.00 53.31 323 TRP A N 1
ATOM 2506 C CA . TRP A 1 323 ? -4.906 10.958 -7.934 1.00 53.31 323 TRP A CA 1
ATOM 2507 C C . TRP A 1 323 ? -3.934 10.933 -9.106 1.00 53.31 323 TRP A C 1
ATOM 2509 O O . TRP A 1 323 ? -3.202 9.964 -9.282 1.00 53.31 323 TRP A O 1
ATOM 2519 N N . THR A 1 324 ? -3.907 12.001 -9.892 1.00 39.59 324 THR A N 1
ATOM 2520 C CA . THR A 1 324 ? -3.024 12.160 -11.046 1.00 39.59 324 THR A CA 1
ATOM 2521 C C . THR A 1 324 ? -1.772 12.926 -10.656 1.00 39.59 324 THR A C 1
ATOM 2523 O O . THR A 1 324 ? -1.606 14.090 -11.002 1.00 39.59 324 THR A O 1
ATOM 2526 N N . LEU A 1 325 ? -0.871 12.265 -9.932 1.00 32.53 325 LEU A N 1
ATOM 2527 C CA . LEU A 1 325 ? 0.543 12.625 -10.004 1.00 32.53 325 LEU A CA 1
ATOM 2528 C C . LEU A 1 325 ? 1.144 11.784 -11.123 1.00 32.53 325 LEU A C 1
ATOM 2530 O O . LEU A 1 325 ? 1.233 10.562 -11.001 1.00 32.53 325 LEU A O 1
ATOM 2534 N N . SER A 1 326 ? 1.478 12.454 -12.231 1.00 36.09 326 SER A N 1
ATOM 2535 C CA . SER A 1 326 ? 2.134 11.873 -13.401 1.00 36.09 326 SER A CA 1
ATOM 2536 C C . SER A 1 326 ? 3.262 10.962 -12.981 1.00 36.09 326 SER A C 1
ATOM 2538 O O . SER A 1 326 ? 4.339 11.411 -12.585 1.00 36.09 326 SER A O 1
ATOM 2540 N N . SER A 1 327 ? 3.018 9.664 -13.047 1.00 37.00 327 SER A N 1
ATOM 2541 C CA . SER A 1 327 ? 4.093 8.721 -12.894 1.00 37.00 327 SER A CA 1
ATOM 2542 C C . SER A 1 327 ? 3.738 7.393 -13.500 1.00 37.00 327 SER A C 1
ATOM 2544 O O . SER A 1 327 ? 2.829 6.688 -13.076 1.00 37.00 327 SER A O 1
ATOM 2546 N N . THR A 1 328 ? 4.484 7.102 -14.557 1.00 38.19 328 THR A N 1
ATOM 2547 C CA . THR A 1 328 ? 5.026 5.794 -14.884 1.00 38.19 328 THR A CA 1
ATOM 2548 C C . THR A 1 328 ? 4.304 4.643 -14.190 1.00 38.19 328 THR A C 1
ATOM 2550 O O . THR A 1 328 ? 4.749 4.156 -13.154 1.00 38.19 328 THR A O 1
ATOM 2553 N N . LEU A 1 329 ? 3.178 4.274 -14.803 1.00 42.38 329 LEU A N 1
ATOM 2554 C CA . LEU A 1 329 ? 2.260 3.176 -14.501 1.00 42.38 329 LEU A CA 1
ATOM 2555 C C . LEU A 1 329 ? 2.845 2.074 -13.619 1.00 42.38 329 LEU A C 1
ATOM 2557 O O . LEU A 1 329 ? 3.958 1.613 -13.863 1.00 42.38 329 LEU A O 1
ATOM 2561 N N . CYS A 1 330 ? 2.053 1.557 -12.675 1.00 41.03 330 CYS A N 1
ATOM 2562 C CA . CYS A 1 330 ? 2.349 0.288 -12.019 1.00 41.03 330 CYS A CA 1
ATOM 2563 C C . CYS A 1 330 ? 2.500 -0.797 -13.104 1.00 41.03 330 CYS A C 1
ATOM 2565 O O . CYS A 1 330 ? 1.527 -1.232 -13.730 1.00 41.03 330 CYS A O 1
ATOM 2567 N N . ARG A 1 331 ? 3.754 -1.136 -13.433 1.00 50.00 331 ARG A N 1
ATOM 2568 C CA . ARG A 1 331 ? 4.075 -1.859 -14.665 1.00 50.00 331 ARG A CA 1
ATOM 2569 C C . ARG A 1 331 ? 3.833 -3.346 -14.494 1.00 50.00 331 ARG A C 1
ATOM 2571 O O . ARG A 1 331 ? 4.573 -4.028 -13.801 1.00 50.00 331 ARG A O 1
ATOM 2578 N N . MET A 1 332 ? 2.819 -3.816 -15.209 1.00 38.88 332 MET A N 1
ATOM 2579 C CA . MET A 1 332 ? 2.488 -5.215 -15.454 1.00 38.88 332 MET A CA 1
ATOM 2580 C C . MET A 1 332 ? 2.400 -6.090 -14.198 1.00 38.88 332 MET A C 1
ATOM 2582 O O . MET A 1 332 ? 3.370 -6.699 -13.752 1.00 38.88 332 MET A O 1
ATOM 2586 N N . MET A 1 333 ? 1.164 -6.354 -13.777 1.00 40.94 333 MET A N 1
ATOM 2587 C CA . MET A 1 333 ? 0.840 -7.733 -13.431 1.00 40.94 333 MET A CA 1
ATOM 2588 C C . MET A 1 333 ? 0.969 -8.554 -14.717 1.00 40.94 333 MET A C 1
ATOM 2590 O O . MET A 1 333 ? 0.073 -8.554 -15.571 1.00 40.94 333 MET A O 1
ATOM 2594 N N . HIS A 1 334 ? 2.114 -9.217 -14.902 1.00 36.62 334 HIS A N 1
ATOM 2595 C CA . HIS A 1 334 ? 2.162 -10.390 -15.775 1.00 36.62 334 HIS A CA 1
ATOM 2596 C C . HIS A 1 334 ? 1.086 -11.372 -15.299 1.00 36.62 334 HIS A C 1
ATOM 2598 O O . HIS A 1 334 ? 0.637 -11.237 -14.159 1.00 36.62 334 HIS A O 1
ATOM 2604 N N . ARG A 1 335 ? 0.639 -12.317 -16.147 1.00 38.00 335 ARG A N 1
ATOM 2605 C CA . ARG A 1 335 ? -0.210 -13.423 -15.682 1.00 38.00 335 ARG A CA 1
ATOM 2606 C C . ARG A 1 335 ? 0.389 -13.881 -14.360 1.00 38.00 335 ARG A C 1
ATOM 2608 O O . ARG A 1 335 ? 1.479 -14.447 -14.348 1.00 38.00 335 ARG A O 1
ATOM 2615 N N . VAL A 1 336 ? -0.302 -13.614 -13.256 1.00 37.31 336 VAL A N 1
ATOM 2616 C CA . VAL A 1 336 ? -0.125 -14.427 -12.074 1.00 37.31 336 VAL A CA 1
ATOM 2617 C C . VAL A 1 336 ? -0.809 -15.727 -12.488 1.00 37.31 336 VAL A C 1
ATOM 2619 O O . VAL A 1 336 ? -1.904 -16.049 -12.052 1.00 37.31 336 VAL A O 1
ATOM 2622 N N . GLU A 1 337 ? -0.183 -16.461 -13.415 1.00 33.59 337 GLU A N 1
ATOM 2623 C CA . GLU A 1 337 ? -0.093 -17.890 -13.246 1.00 33.59 337 GLU A CA 1
ATOM 2624 C C . GLU A 1 337 ? 0.596 -17.981 -11.898 1.00 33.59 337 GLU A C 1
ATOM 2626 O O . GLU A 1 337 ? 1.810 -17.824 -11.757 1.00 33.59 337 GLU A O 1
ATOM 2631 N N . LEU A 1 338 ? -0.246 -18.028 -10.867 1.00 35.91 338 LEU A N 1
ATOM 2632 C CA . LEU A 1 338 ? 0.083 -18.618 -9.602 1.00 35.91 338 LEU A CA 1
ATOM 2633 C C . LEU A 1 338 ? 0.619 -19.984 -10.010 1.00 35.91 338 LEU A C 1
ATOM 2635 O O . LEU A 1 338 ? -0.136 -20.936 -10.152 1.00 35.91 338 LEU A O 1
ATOM 2639 N N . GLY A 1 339 ? 1.925 -20.054 -10.263 1.00 29.36 339 GLY A N 1
ATOM 2640 C CA . GLY A 1 339 ? 2.693 -21.277 -10.414 1.00 29.36 339 GLY A CA 1
ATOM 2641 C C . GLY A 1 339 ? 2.753 -22.017 -9.083 1.00 29.36 339 GLY A C 1
ATOM 2642 O O . GLY A 1 339 ? 3.781 -22.573 -8.738 1.00 29.36 339 GLY A O 1
ATOM 2643 N N . PHE A 1 340 ? 1.655 -22.000 -8.329 1.00 33.00 340 PHE A N 1
ATOM 2644 C CA . PHE A 1 340 ? 1.278 -23.040 -7.405 1.00 33.00 340 PHE A CA 1
ATOM 2645 C C . PHE A 1 340 ? 0.732 -24.190 -8.260 1.00 33.00 340 PHE A C 1
ATOM 2647 O O . PHE A 1 340 ? -0.450 -24.519 -8.230 1.00 33.00 340 PHE A O 1
ATOM 2654 N N . GLN A 1 341 ? 1.606 -24.785 -9.076 1.00 26.25 341 GLN A N 1
ATOM 2655 C CA . GLN A 1 341 ? 1.481 -26.221 -9.273 1.00 26.25 341 GLN A CA 1
ATOM 2656 C C . GLN A 1 341 ? 1.766 -26.857 -7.897 1.00 26.25 341 GLN A C 1
ATOM 2658 O O . GLN A 1 341 ? 2.647 -26.352 -7.198 1.00 26.25 341 GLN A O 1
ATOM 2663 N N . PRO A 1 342 ? 1.030 -27.891 -7.456 1.00 26.45 342 PRO A N 1
ATOM 2664 C CA . PRO A 1 342 ? 1.077 -28.402 -6.077 1.00 26.45 342 PRO A CA 1
ATOM 2665 C C . PRO A 1 342 ? 2.403 -29.053 -5.647 1.00 26.45 342 PRO A C 1
ATOM 2667 O O . PRO A 1 342 ? 2.450 -29.697 -4.603 1.00 26.45 342 PRO A O 1
ATOM 2670 N N . GLU A 1 343 ? 3.476 -28.920 -6.420 1.00 24.69 343 GLU A N 1
ATOM 2671 C CA . GLU A 1 343 ? 4.721 -29.647 -6.212 1.00 24.69 343 GLU A CA 1
ATOM 2672 C C . GLU A 1 343 ? 5.884 -28.667 -6.027 1.00 24.69 343 GLU A C 1
ATOM 2674 O O . GLU A 1 343 ? 6.360 -28.049 -6.975 1.00 24.69 343 GLU A O 1
ATOM 2679 N N . GLY A 1 344 ? 6.344 -28.529 -4.780 1.00 25.22 344 GLY A N 1
ATOM 2680 C CA . GLY A 1 344 ? 7.653 -27.947 -4.470 1.00 25.22 344 GLY A CA 1
ATOM 2681 C C . GLY A 1 344 ? 7.628 -26.590 -3.772 1.00 25.22 344 GLY A C 1
ATOM 2682 O O . GLY A 1 344 ? 8.048 -25.582 -4.335 1.00 25.22 344 GLY A O 1
ATOM 2683 N N . ILE A 1 345 ? 7.220 -26.573 -2.501 1.00 23.86 345 ILE A N 1
ATOM 2684 C CA . ILE A 1 345 ? 7.677 -25.547 -1.556 1.00 23.86 345 ILE A CA 1
ATOM 2685 C C . ILE A 1 345 ? 9.119 -25.917 -1.191 1.00 23.86 345 ILE A C 1
ATOM 2687 O O . ILE A 1 345 ? 9.332 -26.911 -0.502 1.00 23.86 345 ILE A O 1
ATOM 2691 N N . TYR A 1 346 ? 10.097 -25.135 -1.639 1.00 25.34 346 TYR A N 1
ATOM 2692 C CA . TYR A 1 346 ? 11.412 -25.110 -1.001 1.00 25.34 346 TYR A CA 1
ATOM 2693 C C . TYR A 1 346 ? 11.521 -23.798 -0.224 1.00 25.34 346 TYR A C 1
ATOM 2695 O O . TYR A 1 346 ? 11.378 -22.723 -0.809 1.00 25.34 346 TYR A O 1
ATOM 2703 N N . CYS A 1 347 ? 11.646 -23.949 1.100 1.00 27.75 347 CYS A N 1
ATOM 2704 C CA . CYS A 1 347 ? 11.909 -22.891 2.075 1.00 27.75 347 CYS A CA 1
ATOM 2705 C C . CYS A 1 347 ? 13.141 -22.061 1.725 1.00 27.75 347 CYS A C 1
ATOM 2707 O O . CYS A 1 347 ? 14.122 -22.654 1.218 1.00 27.75 347 CYS A O 1
#

Mean predicted aligned error: 11.4 Å

Organism: Opisthorchis felineus (NCBI:txid147828)

InterPro domains:
  IPR001085 Serine hydroxymethyltransferase [cd00378] (51-296)
  IPR015421 Pyridoxal phosphate-dependent transferase, major domain [G3DSA:3.40.640.10] (79-330)
  IPR015424 Pyridoxal phosphate-dependent transferase [SSF53383] (47-300)
  IPR019798 Serine hydroxymethyltransferase, pyridoxal phosphate binding site [PS00096] (274-290)
  IPR039429 Serine hydroxymethyltransferase-like domain [PF00464] (51-301)
  IPR049943 Serine hydroxymethyltransferase-like [PTHR11680] (41-303)

Sequence (347 aa):
MKITHWKNIADKLLFQSPGHRAWLSNTRNGVTVLTSVVFRYFSDKTMMDLAHSDPELMALCHAEKQRQFRGLELIASENFASRAVLQALSSSFHNKYSEGQIGARYYAGNEFVDAMESLCQARALNLFRLDPKEWGVNVQAHSGSPANFAVYTALAGPHGRIMGLDLPDGGHLTHGFQAASGKKVSATSLFFESTAYKVDPQTGLIDYDKLELVAGWFRPKIIIAGTSAYSRQLDYARFRRIADSVSAVLMADMAHISGLVAAGLHPSPFDYCDVVTTTTHKTLRGPRGAMIFYRKYARQPRTNAKSSSNGGVEIHQTSRSAWTLSSTLCRMMHRVELGFQPEGIYC

Solvent-accessible surface area (backbone atoms only — not comparable to full-atom values): 20092 Å² total; per-residue (Å²): 136,66,75,71,65,57,52,63,52,52,60,61,60,68,75,71,64,89,82,79,88,78,85,86,75,94,70,90,63,89,65,62,59,63,54,54,55,53,51,47,58,50,48,63,63,70,69,53,53,59,61,78,72,39,48,71,59,41,51,50,55,52,50,53,52,51,49,60,73,75,48,86,84,78,57,83,69,61,61,78,56,47,70,68,42,56,54,58,66,73,34,76,69,73,76,58,78,68,39,54,50,83,97,52,53,81,51,81,93,44,71,69,56,42,52,50,51,52,52,42,43,53,46,56,34,54,52,64,73,47,56,72,84,52,38,48,63,46,49,42,32,72,27,45,62,60,38,50,51,49,52,41,58,64,70,40,40,83,59,20,30,31,32,12,33,27,55,94,65,14,15,38,59,71,41,24,33,61,46,97,87,70,48,58,71,21,68,41,30,66,54,23,43,50,49,68,36,52,46,36,86,89,78,70,41,75,35,62,67,60,35,43,53,50,38,67,74,66,49,31,42,32,39,46,56,41,48,70,62,64,97,68,86,80,64,48,68,59,51,38,56,44,22,59,76,49,71,22,47,34,32,29,39,38,31,63,46,43,26,40,36,49,72,67,77,38,88,65,60,76,86,56,36,50,30,38,36,28,34,29,28,21,56,51,34,34,47,85,15,12,36,42,36,34,37,48,60,52,78,77,77,92,56,94,69,85,65,96,58,96,68,62,62,51,48,49,62,49,62,67,73,76,59,69,64,75,46,82,58,47,55,54,83,61,84,77,68,68,78,73,57,98,76,78,91,77,132

Secondary structure (DSSP, 8-state):
--THHHHHHHHHHHTS-----------S-TTHHHHHHHHHHHHHHHT--HHHH-HHHHHHHHHHHHHHHHS----TT-----HHHHHHHTSGGGG----EETTEESSS--HHHHHHHHHHHHHHHHHTT--TTTEEEE---SSHHHHHHHHHHHHT-TT-EEEEE-TTTT--GGG--B-TTS-B-SHHHHHSEEEEE-B-TTT-SB-HHHHHHHHHHH--SEEEEE-SS--S---HHHHHHHHHHTT-EEEEE-TTTHHHHHTTSS--GGGT-SEEEEESSSTT---S-EEEEEESSPPPPSS-----------HHHHHHHS-------------------SS----

Foldseek 3Di:
DDPVVVVVVVVVVVPPDPDDDDDDDDDDDPPVPVVVVVCVVCVVLVPDDCCVNPVPVVVVVVVVVVCVVPDDDPQLFADAADPVLVVLQPDPLQVDFFFAAQVGTPDPDCVVVSVQQVVVFVVVCVLLVHDPQFKGKDFFFQAQLSLLVLVCCLQQNFQAEFEWAAVVLFTDLSSFDADPVRRGDHPCVVRYPYDYFHADPVVSHGPLVVVLVVCVVRLGQEYEAEGHDRDDADPLVSVLVSCLVSVHAYEYECASCSLCSSVVNGDDNVVRGQKYKYFCCRSVNHDRGIMIMGTQWADDRPDPPPDVDPPTPNSVVSVRPRRGPTDDGSGDPDPPPVPPPVDDDDD

Nearest PDB structures (foldseek):
  6smr-assembly1_D  TM=9.648E-01  e=1.487E-39  Arabidopsis thaliana
  6uxi-assembly1_A-2  TM=9.303E-01  e=2.797E-39  Glycine max
  7ujh-assembly1_A-2  TM=9.405E-01  e=5.968E-39  Glycine max
  6uxl-assembly1_A  TM=9.231E-01  e=3.727E-38  Glycine max
  6uxi-assembly1_B-2  TM=8.584E-01  e=1.746E-38  Glycine max

Radius of gyration: 26.04 Å; Cα contacts (8 Å, |Δi|>4): 515; chains: 1; bounding box: 72×65×80 Å

pLDDT: mean 79.89, std 24.76, range [23.86, 98.88]